Protein A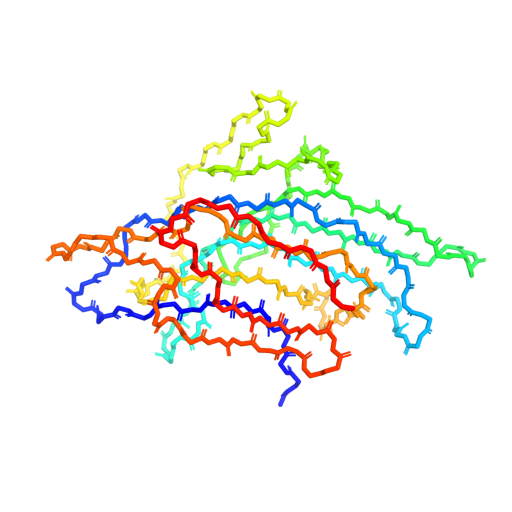F-A0AA40EP93-F1 (afdb_monomer)

Structure (mmCIF, N/CA/C/O backbone):
data_AF-A0AA40EP93-F1
#
_entry.id   AF-A0AA40EP93-F1
#
loop_
_atom_site.group_PDB
_atom_site.id
_atom_site.type_symbol
_atom_site.label_atom_id
_atom_site.label_alt_id
_atom_site.label_comp_id
_atom_site.label_asym_id
_atom_site.label_entity_id
_atom_site.label_seq_id
_atom_site.pdbx_PDB_ins_code
_atom_site.Cartn_x
_atom_site.Cartn_y
_atom_site.Cartn_z
_atom_site.occupancy
_atom_site.B_iso_or_equiv
_atom_site.auth_seq_id
_atom_site.auth_comp_id
_atom_site.auth_asym_id
_atom_site.auth_atom_id
_atom_site.pdbx_PDB_model_num
ATOM 1 N N . ALA A 1 1 ? -9.146 13.638 -11.384 1.00 45.22 1 ALA A N 1
ATOM 2 C CA . ALA A 1 1 ? -7.817 13.067 -11.102 1.00 45.22 1 ALA A CA 1
ATOM 3 C C . ALA A 1 1 ? -7.837 11.615 -11.554 1.00 45.22 1 ALA A C 1
ATOM 5 O O . ALA A 1 1 ? -8.899 11.008 -11.493 1.00 45.22 1 ALA A O 1
ATOM 6 N N . GLN A 1 2 ? -6.737 11.094 -12.093 1.00 56.00 2 GLN A N 1
ATOM 7 C CA . GLN A 1 2 ? -6.641 9.669 -12.410 1.00 56.00 2 GLN A CA 1
ATOM 8 C C . GLN A 1 2 ? -6.526 8.902 -11.088 1.00 56.00 2 GLN A C 1
ATOM 10 O O . GLN A 1 2 ? -5.766 9.337 -10.227 1.00 56.00 2 GLN A O 1
ATOM 15 N N . ALA A 1 3 ? -7.297 7.826 -10.911 1.00 84.44 3 ALA A N 1
ATOM 16 C CA . ALA A 1 3 ? -7.148 6.953 -9.750 1.00 84.44 3 ALA A CA 1
ATOM 17 C C . ALA A 1 3 ? -5.734 6.355 -9.762 1.00 84.44 3 ALA A C 1
ATOM 19 O O . ALA A 1 3 ? -5.320 5.789 -10.775 1.00 84.44 3 ALA A O 1
ATOM 20 N N . ASN A 1 4 ? -4.993 6.534 -8.671 1.00 93.88 4 ASN A N 1
ATOM 21 C CA . ASN A 1 4 ? -3.645 5.998 -8.477 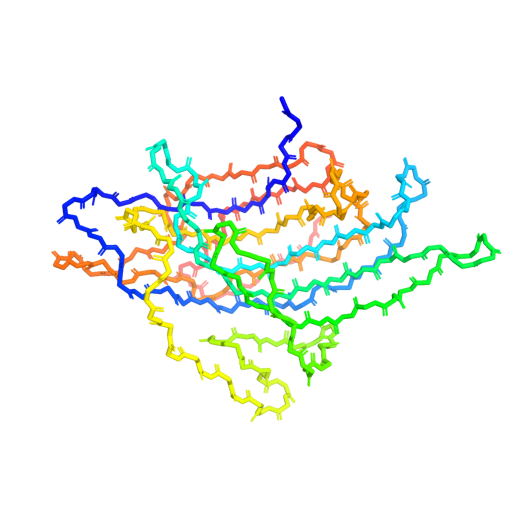1.00 93.88 4 ASN A CA 1
ATOM 22 C C . ASN A 1 4 ? -3.625 4.794 -7.529 1.00 93.88 4 ASN A C 1
ATOM 24 O O . ASN A 1 4 ? -2.563 4.208 -7.350 1.00 93.88 4 ASN A O 1
ATOM 28 N N . TRP A 1 5 ? -4.768 4.439 -6.938 1.00 95.12 5 TRP A N 1
ATOM 29 C CA . TRP A 1 5 ? -4.931 3.297 -6.043 1.00 95.12 5 TRP A CA 1
ATOM 30 C C . TRP A 1 5 ? -5.722 2.178 -6.715 1.00 95.12 5 TRP A C 1
ATOM 32 O O . TRP A 1 5 ? -6.686 2.411 -7.447 1.00 95.12 5 TRP A O 1
ATOM 42 N N . CYS A 1 6 ? -5.307 0.953 -6.428 1.00 95.94 6 CYS A N 1
ATOM 43 C CA . CYS A 1 6 ? -5.983 -0.282 -6.772 1.00 95.94 6 CYS A CA 1
ATOM 44 C C . CYS A 1 6 ? -5.916 -1.210 -5.564 1.00 95.94 6 CYS A C 1
ATOM 46 O O . CYS A 1 6 ? -4.824 -1.515 -5.095 1.00 95.94 6 CYS A O 1
ATOM 48 N N . GLY A 1 7 ? -7.044 -1.654 -5.030 1.00 95.50 7 GLY A N 1
ATOM 49 C CA . GLY A 1 7 ? -7.034 -2.425 -3.790 1.00 95.50 7 GLY A CA 1
ATOM 50 C C . GLY A 1 7 ? -8.374 -2.430 -3.087 1.00 95.50 7 GLY A C 1
ATOM 51 O O . GLY A 1 7 ? -9.407 -2.239 -3.728 1.00 95.50 7 GLY A O 1
ATOM 52 N N . ALA A 1 8 ? -8.340 -2.642 -1.779 1.00 95.25 8 ALA A N 1
ATOM 53 C CA . ALA A 1 8 ? -9.521 -2.707 -0.935 1.00 95.25 8 ALA A CA 1
ATOM 54 C C . ALA A 1 8 ? -9.395 -1.741 0.246 1.00 95.25 8 ALA A C 1
ATOM 56 O O . ALA A 1 8 ? -8.344 -1.687 0.884 1.00 95.25 8 ALA A O 1
ATOM 57 N N . VAL A 1 9 ? -10.480 -1.029 0.551 1.00 96.00 9 VAL A N 1
ATOM 58 C CA . VAL A 1 9 ? -10.587 -0.157 1.726 1.00 96.00 9 VAL A CA 1
ATOM 59 C C . VAL A 1 9 ? -11.818 -0.540 2.534 1.00 96.00 9 VAL A C 1
ATOM 61 O O . VAL A 1 9 ? -12.942 -0.522 2.025 1.00 96.00 9 VAL A O 1
ATOM 64 N N . ASN A 1 10 ? -11.624 -0.898 3.802 1.00 94.62 10 ASN A N 1
ATOM 65 C CA . ASN A 1 10 ? -12.728 -1.145 4.724 1.00 94.62 10 ASN A CA 1
ATOM 66 C C . ASN A 1 10 ? -12.919 0.048 5.660 1.00 94.62 10 ASN A C 1
ATOM 68 O O . ASN A 1 10 ? -11.975 0.498 6.309 1.00 94.62 10 ASN A O 1
ATOM 72 N N . HIS A 1 11 ? -14.158 0.524 5.766 1.00 95.06 11 HIS A N 1
ATOM 73 C CA . HIS A 1 11 ? -14.488 1.686 6.577 1.00 95.06 11 HIS A CA 1
ATOM 74 C C . HIS A 1 11 ? -15.073 1.304 7.933 1.00 95.06 11 HIS A C 1
ATOM 76 O O . HIS A 1 11 ? -15.955 0.451 8.085 1.00 95.06 11 HIS A O 1
ATOM 82 N N . THR A 1 12 ? -14.648 2.045 8.945 1.00 91.81 12 THR A N 1
ATOM 83 C CA . THR A 1 12 ? -15.162 1.964 10.303 1.00 91.81 12 THR A CA 1
ATOM 84 C C . THR A 1 12 ? -15.755 3.309 10.725 1.00 91.81 12 THR A C 1
ATOM 86 O O . THR A 1 12 ? -15.309 4.367 10.285 1.00 91.81 12 THR A O 1
ATOM 89 N N . PRO A 1 13 ? -16.791 3.320 11.581 1.00 91.12 13 PRO A N 1
ATOM 90 C CA . PRO A 1 13 ? -17.281 4.572 12.143 1.00 91.12 13 PRO A CA 1
ATOM 91 C C . PRO A 1 13 ? -16.214 5.260 13.007 1.00 91.12 13 PRO A C 1
ATOM 93 O O . PRO A 1 13 ? -15.539 4.598 13.790 1.00 91.12 13 PRO A O 1
ATOM 96 N N . SER A 1 14 ? -16.149 6.593 12.983 1.00 89.38 14 SER A N 1
ATOM 97 C CA . SER A 1 14 ? -15.149 7.387 13.727 1.00 89.38 14 SER A CA 1
ATOM 98 C C . SER A 1 14 ? -15.156 7.204 15.251 1.00 89.38 14 SER A C 1
ATOM 100 O O . SER A 1 14 ? -14.142 7.418 15.911 1.00 89.38 14 SER A O 1
ATOM 102 N N . TYR A 1 15 ? -16.276 6.769 15.835 1.00 90.38 15 TYR A N 1
ATOM 103 C CA . TYR A 1 15 ? -16.371 6.437 17.263 1.00 90.38 15 TYR A CA 1
ATOM 104 C C . TYR A 1 15 ? -15.873 5.017 17.597 1.00 90.38 15 TYR A C 1
ATOM 106 O O . TYR A 1 15 ? -15.876 4.620 18.761 1.00 90.38 15 TYR A O 1
ATOM 114 N N . LYS A 1 16 ? -15.454 4.247 16.587 1.00 90.19 16 LYS A N 1
ATOM 115 C CA . LYS A 1 16 ? -14.873 2.904 16.683 1.00 90.19 16 LYS A CA 1
ATOM 116 C C . LYS A 1 16 ? -13.563 2.864 15.887 1.00 90.19 16 LYS A C 1
ATOM 118 O O . LYS A 1 16 ? -13.516 2.217 14.847 1.00 90.19 16 LYS A O 1
ATOM 123 N N . PRO A 1 17 ? -12.515 3.567 16.347 1.00 88.75 17 PRO A N 1
ATOM 124 C CA . PRO A 1 17 ? -11.277 3.697 15.595 1.00 88.75 17 PRO A CA 1
ATOM 125 C C . PRO A 1 17 ? -10.536 2.365 15.459 1.00 88.75 17 PRO A C 1
ATOM 127 O O . PRO A 1 17 ? -10.535 1.527 16.371 1.00 88.75 17 PRO A O 1
ATOM 130 N N . ILE A 1 18 ? -9.830 2.219 14.346 1.00 88.38 18 ILE A N 1
ATOM 131 C CA . ILE A 1 18 ? -8.860 1.156 14.107 1.00 88.38 18 ILE A CA 1
ATOM 132 C C . ILE A 1 18 ? -7.657 1.345 15.043 1.00 88.38 18 ILE A C 1
ATOM 134 O O . ILE A 1 18 ? -7.181 2.455 15.288 1.00 88.38 18 ILE A O 1
ATOM 138 N N . GLN A 1 19 ? -7.174 0.245 15.613 1.00 84.62 19 GLN A N 1
ATOM 139 C CA . GLN A 1 19 ? -6.029 0.225 16.527 1.00 84.62 19 GLN A CA 1
ATOM 140 C C . GLN A 1 19 ? -4.809 -0.465 15.926 1.00 84.62 19 GLN A C 1
ATOM 142 O O . GLN A 1 19 ? -3.681 -0.118 16.261 1.00 84.62 19 GLN A O 1
ATOM 147 N N . VAL A 1 20 ? -5.048 -1.480 15.100 1.00 85.88 20 VAL A N 1
ATOM 148 C CA . VAL A 1 20 ? -4.025 -2.333 14.495 1.00 85.88 20 VAL A CA 1
ATOM 149 C C . VAL A 1 20 ? -4.510 -2.693 13.104 1.00 85.88 20 VAL A C 1
ATOM 151 O O . VAL A 1 20 ? -5.690 -3.004 12.951 1.00 85.88 20 VAL A O 1
ATOM 154 N N . LEU A 1 21 ? -3.604 -2.700 12.137 1.00 90.31 21 LEU A N 1
ATOM 155 C CA . LEU A 1 21 ? -3.812 -3.299 10.829 1.00 90.31 21 LEU A CA 1
ATOM 156 C C . LEU A 1 21 ? -2.737 -4.355 10.598 1.00 90.31 21 LEU A C 1
ATOM 158 O O . LEU A 1 21 ? -1.593 -4.197 11.023 1.00 90.31 21 LEU A O 1
ATOM 162 N N . HIS A 1 22 ? -3.132 -5.441 9.954 1.00 86.88 22 HIS A N 1
ATOM 163 C CA . HIS A 1 22 ? -2.293 -6.584 9.669 1.00 86.88 22 HIS A CA 1
ATOM 164 C C . HIS A 1 22 ? -2.599 -7.110 8.275 1.00 86.88 22 HIS A C 1
ATOM 166 O O . HIS A 1 22 ? -3.761 -7.185 7.884 1.00 86.88 22 HIS A O 1
ATOM 172 N N . THR A 1 23 ? -1.562 -7.489 7.536 1.00 88.38 23 THR A N 1
ATOM 173 C CA . THR A 1 23 ? -1.696 -8.153 6.239 1.00 88.38 23 THR A CA 1
ATOM 174 C C . THR A 1 23 ? -0.365 -8.767 5.822 1.00 88.38 23 THR A C 1
ATOM 176 O O . THR A 1 23 ? 0.686 -8.232 6.174 1.00 88.38 23 THR A O 1
ATOM 179 N N . PHE A 1 24 ? -0.425 -9.837 5.027 1.00 85.44 24 PHE A N 1
ATOM 180 C CA . PHE A 1 24 ? 0.651 -10.293 4.140 1.00 85.44 24 PHE A CA 1
ATOM 181 C C . PHE A 1 24 ? 0.462 -9.768 2.754 1.00 85.44 24 PHE A C 1
ATOM 183 O O . PHE A 1 24 ? -0.669 -9.561 2.338 1.00 85.44 24 PHE A O 1
ATOM 190 N N . TRP A 1 25 ? 1.560 -9.649 2.023 1.00 88.38 25 TRP A N 1
ATOM 191 C CA . TRP A 1 25 ? 1.521 -9.614 0.575 1.00 88.38 25 TRP A CA 1
ATOM 192 C C . TRP A 1 25 ? 2.791 -10.202 -0.014 1.00 88.38 25 TRP A C 1
ATOM 194 O O . TRP A 1 25 ? 3.840 -10.192 0.632 1.00 88.38 25 TRP A O 1
ATOM 204 N N . ASN A 1 26 ? 2.698 -10.709 -1.240 1.00 87.06 26 ASN A N 1
ATOM 205 C CA . ASN A 1 26 ? 3.869 -11.006 -2.055 1.00 87.06 26 ASN A CA 1
ATOM 206 C C . ASN A 1 26 ? 4.384 -9.718 -2.705 1.00 87.06 26 ASN A C 1
ATOM 208 O O . ASN A 1 26 ? 3.613 -8.942 -3.270 1.00 87.06 26 ASN A O 1
ATOM 212 N N . HIS A 1 27 ? 5.697 -9.502 -2.664 1.00 89.00 27 HIS A N 1
ATOM 213 C CA . HIS A 1 27 ? 6.306 -8.422 -3.435 1.00 89.00 27 HIS A CA 1
ATOM 214 C C . HIS A 1 27 ? 6.201 -8.729 -4.943 1.00 89.00 27 HIS A C 1
ATOM 216 O O . HIS A 1 27 ? 6.613 -9.816 -5.363 1.00 89.00 27 HIS A O 1
ATOM 222 N N . PRO A 1 28 ? 5.654 -7.826 -5.775 1.00 90.19 28 PRO A N 1
ATOM 223 C CA . PRO A 1 28 ? 5.466 -8.112 -7.190 1.00 90.19 28 PRO A CA 1
ATOM 224 C C . PRO A 1 28 ? 6.791 -8.118 -7.961 1.00 90.19 28 PRO A C 1
ATOM 226 O O . PRO A 1 28 ? 7.716 -7.362 -7.672 1.00 90.19 28 PRO A O 1
ATOM 229 N N . ASN A 1 29 ? 6.852 -8.926 -9.020 1.00 90.06 29 ASN A N 1
ATOM 230 C CA . ASN A 1 29 ? 7.804 -8.706 -10.103 1.00 90.06 29 ASN A CA 1
ATOM 231 C C . ASN A 1 29 ? 7.322 -7.541 -10.952 1.00 90.06 29 ASN A C 1
ATOM 233 O O . ASN A 1 29 ? 6.168 -7.556 -11.374 1.00 90.06 29 ASN A O 1
ATOM 237 N N . CYS A 1 30 ? 8.209 -6.601 -11.269 1.00 92.19 30 CYS A N 1
ATOM 238 C CA . CYS A 1 30 ? 7.882 -5.460 -12.113 1.00 92.19 30 CYS A CA 1
ATOM 239 C C . CYS A 1 30 ? 8.746 -5.429 -13.365 1.00 92.19 30 CYS A C 1
ATOM 241 O O . CYS A 1 30 ? 9.959 -5.643 -13.309 1.00 92.19 30 CYS A O 1
ATOM 243 N N . SER A 1 31 ? 8.112 -5.144 -14.498 1.00 92.56 31 SER A N 1
ATOM 244 C CA . SER A 1 31 ? 8.786 -4.973 -15.777 1.00 92.56 31 SER A CA 1
ATOM 245 C C . SER A 1 31 ? 8.321 -3.692 -16.467 1.00 92.56 31 SER A C 1
ATOM 247 O O . SER A 1 31 ? 7.233 -3.184 -16.182 1.00 92.56 31 SER A O 1
ATOM 249 N N . PRO A 1 32 ? 9.142 -3.143 -17.371 1.00 92.88 32 PRO A N 1
ATOM 250 C CA . PRO A 1 32 ? 8.832 -1.888 -18.029 1.00 92.88 32 PRO A CA 1
ATOM 251 C C . PRO A 1 32 ? 7.591 -2.037 -18.900 1.00 92.88 32 PRO A C 1
ATOM 253 O O . PRO A 1 32 ? 7.458 -3.016 -19.630 1.00 92.88 32 PRO A O 1
ATOM 256 N N . ARG A 1 33 ? 6.716 -1.042 -18.838 1.00 92.44 33 ARG A N 1
ATOM 257 C CA . ARG A 1 33 ? 5.567 -0.873 -19.718 1.00 92.44 33 ARG A CA 1
ATOM 258 C C . ARG A 1 33 ? 5.900 0.180 -20.771 1.00 92.44 33 ARG A C 1
ATOM 260 O O . ARG A 1 33 ? 6.047 1.349 -20.426 1.00 92.44 33 ARG A O 1
ATOM 267 N N . GLU A 1 34 ? 6.091 -0.222 -22.023 1.00 88.69 34 GLU A N 1
ATOM 268 C CA . GLU A 1 34 ? 6.668 0.646 -23.066 1.00 88.69 34 GLU A CA 1
ATOM 269 C C . GLU A 1 34 ? 5.836 1.903 -23.348 1.00 88.69 34 GLU A C 1
ATOM 271 O O . GLU A 1 34 ? 6.391 2.954 -23.665 1.00 88.69 34 GLU A O 1
ATOM 276 N N . GLU A 1 35 ? 4.513 1.822 -23.198 1.00 89.00 35 GLU A N 1
ATOM 277 C CA . GLU A 1 35 ? 3.603 2.942 -23.424 1.00 89.00 35 GLU A CA 1
ATOM 278 C C . GLU A 1 35 ? 3.541 3.959 -22.269 1.00 89.00 35 GLU A C 1
ATOM 280 O O . GLU A 1 35 ? 2.781 4.926 -22.354 1.00 89.00 35 GLU A O 1
ATOM 285 N N . ASP A 1 36 ? 4.290 3.753 -21.179 1.00 89.44 36 ASP A N 1
ATOM 286 C CA . ASP A 1 36 ? 4.275 4.624 -19.999 1.00 89.44 36 ASP A CA 1
ATOM 287 C C . ASP A 1 36 ? 5.619 5.331 -19.745 1.00 89.44 36 ASP A C 1
ATOM 289 O O . ASP A 1 36 ? 6.686 4.912 -20.196 1.00 89.44 36 ASP A O 1
ATOM 293 N N . ARG A 1 37 ? 5.579 6.436 -18.996 1.00 90.62 37 ARG A N 1
ATOM 294 C CA . ARG A 1 37 ? 6.753 7.267 -18.700 1.00 90.62 37 ARG A CA 1
ATOM 295 C C . ARG A 1 37 ? 7.641 6.653 -17.620 1.00 90.62 37 ARG A C 1
ATOM 297 O O . ARG A 1 37 ? 7.152 6.060 -16.666 1.00 90.62 37 ARG A O 1
ATOM 304 N N . PHE A 1 38 ? 8.947 6.892 -17.717 1.00 91.25 38 PHE A N 1
ATOM 305 C CA . PHE A 1 38 ? 9.886 6.630 -16.623 1.00 91.25 38 PHE A CA 1
ATOM 306 C C . PHE A 1 38 ? 10.011 7.844 -15.677 1.00 91.25 38 PHE A C 1
ATOM 308 O O . PHE A 1 38 ? 9.893 8.982 -16.143 1.00 91.25 38 PHE A O 1
ATOM 315 N N . PRO A 1 39 ? 10.297 7.634 -14.376 1.00 92.75 39 PRO A N 1
ATOM 316 C CA . PRO A 1 39 ? 10.345 6.335 -13.700 1.00 92.75 39 PRO A CA 1
ATOM 317 C C . PRO A 1 39 ? 8.953 5.699 -13.603 1.00 92.75 39 PRO A C 1
ATOM 319 O O . PRO A 1 39 ? 7.947 6.398 -13.469 1.00 92.75 39 PRO A O 1
ATOM 322 N N . GLN A 1 40 ? 8.917 4.371 -13.670 1.00 94.56 40 GLN A N 1
ATOM 323 C CA . GLN A 1 40 ? 7.721 3.586 -13.398 1.00 94.56 40 GLN A CA 1
ATOM 324 C C . GLN A 1 40 ? 7.821 3.025 -11.985 1.00 94.56 40 GLN A C 1
ATOM 326 O O . GLN A 1 40 ? 8.883 2.549 -11.584 1.00 94.56 40 GLN A O 1
ATOM 331 N N . GLY A 1 41 ? 6.735 3.102 -11.227 1.00 94.56 41 GLY A N 1
ATOM 332 C CA . GLY A 1 41 ? 6.707 2.684 -9.833 1.00 94.56 41 GLY A CA 1
ATOM 333 C C . GLY A 1 41 ? 5.416 1.963 -9.505 1.00 94.56 41 GLY A C 1
ATOM 334 O O . GLY A 1 41 ? 4.351 2.331 -10.002 1.00 94.56 41 GLY A O 1
ATOM 335 N N . LEU A 1 42 ? 5.524 0.950 -8.656 1.00 96.06 42 LEU A N 1
ATOM 336 C CA . LEU A 1 42 ? 4.376 0.309 -8.039 1.00 96.06 42 LEU A CA 1
ATOM 337 C C . LEU A 1 42 ? 4.686 0.071 -6.567 1.00 96.06 42 LEU A C 1
ATOM 339 O O . LEU A 1 42 ? 5.639 -0.638 -6.236 1.00 96.06 42 LEU A O 1
ATOM 343 N N . ALA A 1 43 ? 3.893 0.677 -5.698 1.00 96.00 43 ALA A N 1
ATOM 344 C CA . ALA A 1 43 ? 3.925 0.415 -4.274 1.00 96.00 43 ALA A CA 1
ATOM 345 C C . ALA A 1 43 ? 2.848 -0.616 -3.918 1.00 96.00 43 ALA A C 1
ATOM 347 O O . ALA A 1 43 ? 1.779 -0.635 -4.517 1.00 96.00 43 ALA A O 1
ATOM 348 N N . SER A 1 44 ? 3.130 -1.483 -2.953 1.00 95.75 44 SER A N 1
ATOM 349 C CA . SER A 1 44 ? 2.157 -2.396 -2.346 1.00 95.75 44 SER A CA 1
ATOM 350 C C . SER A 1 44 ? 2.247 -2.229 -0.842 1.00 95.75 44 SER A C 1
ATOM 352 O O . SER A 1 44 ? 3.340 -2.387 -0.289 1.00 95.75 44 SER A O 1
ATOM 354 N N . TRP A 1 45 ? 1.144 -1.863 -0.200 1.00 95.75 45 TRP A N 1
ATOM 355 C CA . TRP A 1 45 ? 1.149 -1.429 1.189 1.00 95.75 45 TRP A CA 1
ATOM 356 C C . TRP A 1 45 ? -0.164 -1.738 1.911 1.00 95.75 45 TRP A C 1
ATOM 358 O O . TRP A 1 45 ? -1.214 -1.925 1.297 1.00 95.75 45 TRP A O 1
ATOM 368 N N . GLY A 1 46 ? -0.066 -1.815 3.237 1.00 95.50 46 GLY A N 1
ATOM 369 C CA . GLY A 1 46 ? -1.207 -1.779 4.145 1.00 95.50 46 GLY A CA 1
ATOM 370 C C . GLY A 1 46 ? -1.150 -0.507 4.986 1.00 95.50 46 GLY A C 1
ATOM 371 O O . GLY A 1 46 ? -0.058 -0.105 5.409 1.00 95.50 46 GLY A O 1
ATOM 372 N N . GLY A 1 47 ? -2.292 0.138 5.2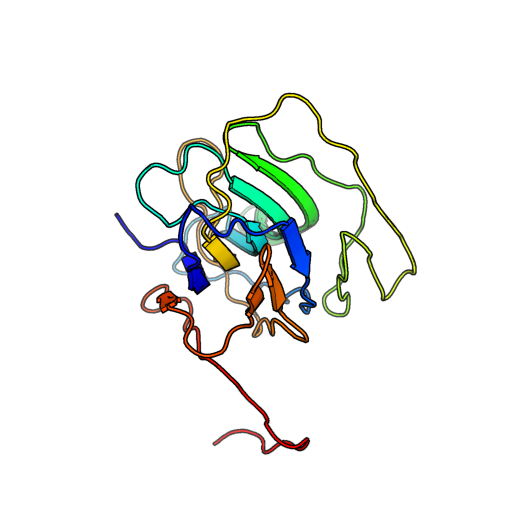14 1.00 94.81 47 GLY A N 1
ATOM 373 C CA . GLY A 1 47 ? -2.327 1.441 5.875 1.00 94.81 47 GLY A CA 1
ATOM 374 C C . GLY A 1 47 ? -3.653 1.779 6.544 1.00 94.81 47 GLY A C 1
ATOM 375 O O . GLY A 1 47 ? -4.659 1.108 6.341 1.00 94.81 47 GLY A O 1
ATOM 376 N N . ILE A 1 48 ? -3.608 2.771 7.428 1.00 94.94 48 ILE A N 1
ATOM 377 C CA . ILE A 1 48 ? -4.772 3.284 8.148 1.00 94.94 48 ILE A CA 1
ATOM 378 C C . ILE A 1 48 ? -4.995 4.739 7.731 1.00 94.94 48 ILE A C 1
ATOM 380 O O . ILE A 1 48 ? -4.051 5.528 7.842 1.00 94.94 48 ILE A O 1
ATOM 384 N N . ASP A 1 49 ? -6.248 5.082 7.413 1.00 94.56 49 ASP A N 1
ATOM 385 C CA . ASP A 1 49 ? -6.726 6.379 6.888 1.00 94.56 49 ASP A CA 1
ATOM 386 C C . ASP A 1 49 ? -6.255 6.734 5.473 1.00 94.56 49 ASP A C 1
ATOM 388 O O . ASP A 1 49 ? -5.351 6.133 4.935 1.00 94.56 49 ASP A O 1
ATOM 392 N N . GLY A 1 50 ? -6.810 7.795 4.888 1.00 91.56 50 GLY A N 1
ATOM 393 C CA . GLY A 1 50 ? -6.329 8.380 3.631 1.00 91.56 50 GLY A CA 1
ATOM 394 C C . GLY A 1 50 ? -7.384 8.392 2.533 1.00 91.56 50 GLY A C 1
ATOM 395 O O . GLY A 1 50 ? -7.249 9.162 1.584 1.00 91.56 50 GLY A O 1
ATOM 396 N N . ASP A 1 51 ? -8.453 7.611 2.701 1.00 95.00 51 ASP A N 1
ATOM 397 C CA . ASP A 1 51 ? -9.580 7.562 1.771 1.00 95.00 51 ASP A CA 1
ATOM 398 C C . ASP A 1 51 ? -10.755 8.437 2.236 1.00 95.00 51 ASP A C 1
ATOM 400 O O . ASP A 1 51 ? -11.324 9.224 1.472 1.00 95.00 51 ASP A O 1
ATOM 404 N N . SER A 1 52 ? -11.115 8.346 3.520 1.00 93.75 52 SER A N 1
ATOM 405 C CA . SER A 1 52 ? -12.283 9.034 4.061 1.00 93.75 52 SER A CA 1
ATOM 406 C C . SER A 1 52 ? -12.110 10.561 4.099 1.00 93.75 52 SER A C 1
ATOM 408 O O . SER A 1 52 ? -11.082 11.083 4.536 1.00 93.75 52 SER A O 1
ATOM 410 N N . PRO A 1 53 ? -13.156 11.344 3.768 1.00 90.25 53 PRO A N 1
ATOM 411 C CA . PRO A 1 53 ? -13.106 12.795 3.901 1.00 90.25 53 PRO A CA 1
ATOM 412 C C . PRO A 1 53 ? -12.741 13.251 5.321 1.00 90.25 53 PRO A C 1
ATOM 414 O O . PRO A 1 53 ? -13.361 12.846 6.305 1.00 90.25 53 PRO A O 1
ATOM 417 N N . GLY A 1 54 ? -11.775 14.167 5.417 1.00 85.50 54 GLY A N 1
ATOM 418 C CA . GLY A 1 54 ? -11.313 14.731 6.688 1.00 85.50 54 GLY A CA 1
ATOM 419 C C . GLY A 1 54 ? -10.119 14.007 7.312 1.00 85.50 54 GLY A C 1
ATOM 420 O O . GLY A 1 54 ? -9.606 14.489 8.323 1.00 85.50 54 GLY A O 1
ATOM 421 N N . THR A 1 55 ? -9.635 12.909 6.722 1.00 83.94 55 THR A N 1
ATOM 422 C CA . THR A 1 55 ? -8.333 12.342 7.087 1.00 83.94 55 THR A CA 1
ATOM 423 C C . THR A 1 55 ? -7.223 13.305 6.673 1.00 83.94 55 THR A C 1
ATOM 425 O O . THR A 1 55 ? -7.119 13.699 5.513 1.00 83.94 55 THR A O 1
ATOM 428 N N . THR A 1 56 ? -6.392 13.711 7.632 1.00 85.38 56 THR A N 1
ATOM 429 C CA . THR A 1 56 ? -5.223 14.579 7.391 1.00 85.38 56 THR A CA 1
ATOM 430 C C . THR A 1 56 ? -3.897 13.837 7.468 1.00 85.38 56 THR A C 1
ATOM 432 O O . THR A 1 56 ? -2.862 14.411 7.143 1.00 85.38 56 THR A O 1
ATOM 435 N N . GLY A 1 57 ? -3.927 12.588 7.925 1.00 87.81 57 GLY A N 1
ATOM 436 C CA . GLY A 1 57 ? -2.778 11.706 7.959 1.00 87.81 57 GLY A CA 1
ATOM 437 C C . GLY A 1 57 ? -3.156 10.318 7.475 1.00 87.81 57 GLY A C 1
ATOM 438 O O . GLY A 1 57 ? -4.316 9.929 7.577 1.00 87.81 57 GLY A O 1
ATOM 439 N N . LEU A 1 58 ? -2.155 9.612 6.965 1.00 92.56 58 LEU A N 1
ATOM 440 C CA . LEU A 1 58 ? -2.213 8.221 6.529 1.00 92.56 58 LEU A CA 1
ATOM 441 C C . LEU A 1 58 ? -0.954 7.549 7.078 1.00 92.56 58 LEU A C 1
ATOM 443 O O . LEU A 1 58 ? 0.156 8.035 6.855 1.00 92.56 58 LEU A O 1
ATOM 447 N N . LEU A 1 59 ? -1.127 6.478 7.850 1.00 91.25 59 LEU A N 1
ATOM 448 C CA . LEU A 1 59 ? -0.012 5.677 8.351 1.00 91.25 59 LEU A CA 1
ATOM 449 C C . LEU A 1 59 ? 0.052 4.393 7.541 1.00 91.25 59 LEU A C 1
ATOM 451 O O . LEU A 1 59 ? -0.861 3.577 7.625 1.00 91.25 59 LEU A O 1
ATOM 455 N N . GLN A 1 60 ? 1.143 4.199 6.811 1.00 94.06 60 GLN A N 1
ATOM 456 C CA . GLN A 1 60 ? 1.298 3.083 5.886 1.00 94.06 60 GLN A CA 1
ATOM 457 C C . GLN A 1 60 ? 2.689 2.475 5.927 1.00 94.06 60 GLN A C 1
ATOM 459 O O . GLN A 1 60 ? 3.683 3.112 6.282 1.00 94.06 60 GLN A O 1
ATOM 464 N N . ALA A 1 61 ? 2.739 1.204 5.557 1.00 91.94 61 ALA A N 1
ATOM 465 C CA . ALA A 1 61 ? 3.957 0.432 5.434 1.00 91.94 61 ALA A CA 1
ATOM 466 C C . ALA A 1 61 ? 3.849 -0.485 4.223 1.00 91.94 61 ALA A C 1
ATOM 468 O O . ALA A 1 61 ? 2.824 -1.136 4.007 1.00 91.94 61 ALA A O 1
ATOM 469 N N . GLY A 1 62 ? 4.920 -0.553 3.442 1.00 93.00 62 GLY A N 1
ATOM 470 C CA . GLY A 1 62 ? 4.857 -1.180 2.141 1.00 93.00 62 GLY A CA 1
ATOM 471 C C . GLY A 1 62 ? 6.192 -1.593 1.565 1.00 93.00 62 GLY A C 1
ATOM 472 O O . GLY A 1 62 ? 7.258 -1.485 2.171 1.00 93.00 62 GLY A O 1
ATOM 473 N N . THR A 1 63 ? 6.097 -2.070 0.335 1.00 92.62 63 THR A N 1
ATOM 474 C CA . THR A 1 63 ? 7.230 -2.263 -0.562 1.00 92.62 63 THR A CA 1
ATOM 475 C C . THR A 1 63 ? 7.007 -1.478 -1.831 1.00 92.62 63 THR A C 1
ATOM 477 O O . THR A 1 63 ? 5.861 -1.247 -2.206 1.00 92.62 63 THR A O 1
ATOM 480 N N . VAL A 1 64 ? 8.076 -1.107 -2.520 1.00 93.00 64 VAL A N 1
ATOM 481 C CA . VAL A 1 64 ? 7.990 -0.504 -3.850 1.00 93.00 64 VAL A CA 1
ATOM 482 C C . VAL A 1 64 ? 8.921 -1.233 -4.802 1.00 93.00 64 VAL A C 1
ATOM 484 O O . VAL A 1 64 ? 10.039 -1.590 -4.431 1.00 93.00 64 VAL A O 1
ATOM 487 N N . CYS A 1 65 ? 8.438 -1.469 -6.018 1.00 91.44 65 CYS A N 1
ATOM 488 C CA . CYS A 1 65 ? 9.280 -1.798 -7.156 1.00 91.44 65 CYS A CA 1
ATOM 489 C C . CYS A 1 65 ? 9.404 -0.545 -8.040 1.00 91.44 65 CYS A C 1
ATOM 491 O O . CYS A 1 65 ? 8.405 0.108 -8.362 1.00 91.44 65 CYS A O 1
ATOM 493 N N . ARG A 1 66 ? 10.626 -0.188 -8.442 1.00 91.56 66 ARG A N 1
ATOM 494 C CA . ARG A 1 66 ? 10.889 0.928 -9.361 1.00 91.56 66 ARG A CA 1
ATOM 495 C C . ARG A 1 66 ? 11.630 0.443 -10.590 1.00 91.56 66 ARG A C 1
ATOM 497 O O . ARG A 1 66 ? 12.694 -0.165 -10.482 1.00 91.56 66 ARG A O 1
ATOM 504 N N . VAL A 1 67 ? 11.105 0.790 -11.758 1.00 91.88 67 VAL A N 1
ATOM 505 C CA . VAL A 1 67 ? 11.784 0.629 -13.042 1.00 91.88 67 VAL A CA 1
ATOM 506 C C . VAL A 1 67 ? 12.208 2.012 -13.529 1.00 91.88 67 VAL A C 1
ATOM 508 O O . VAL A 1 67 ? 11.379 2.905 -13.711 1.00 91.88 67 VAL A O 1
ATOM 511 N N . SER A 1 68 ? 13.505 2.190 -13.743 1.00 88.94 68 SER A N 1
ATOM 512 C CA . SER A 1 68 ? 14.112 3.425 -14.242 1.00 88.94 68 SER A CA 1
ATOM 513 C C . SER A 1 68 ? 14.637 3.216 -15.662 1.00 88.94 68 SER A C 1
ATOM 515 O O . SER A 1 68 ? 14.864 2.089 -16.093 1.00 88.94 68 SER A O 1
ATOM 517 N N . SER A 1 69 ? 14.863 4.297 -16.407 1.00 84.56 69 SER A N 1
ATOM 518 C CA . SER A 1 69 ? 15.562 4.231 -17.695 1.00 84.56 69 SER A CA 1
ATOM 519 C C . SER A 1 69 ? 17.005 4.706 -17.544 1.00 84.56 69 SER A C 1
ATOM 521 O O . SER A 1 69 ? 17.230 5.838 -17.113 1.00 84.56 69 SER A O 1
ATOM 523 N N . PHE A 1 70 ? 17.974 3.894 -17.960 1.00 77.00 70 PHE A N 1
ATOM 524 C CA . PHE A 1 70 ? 19.385 4.266 -18.039 1.00 77.00 70 PHE A CA 1
ATOM 525 C C . PHE A 1 70 ? 19.902 4.064 -19.466 1.00 77.00 70 PHE A C 1
ATOM 527 O O . PHE A 1 70 ? 19.770 2.980 -20.025 1.00 77.00 70 PHE A O 1
ATOM 534 N N . LEU A 1 71 ? 20.477 5.110 -20.076 1.00 74.31 71 LEU A N 1
ATOM 535 C CA . LEU A 1 71 ? 20.967 5.089 -21.469 1.00 74.31 71 LEU A CA 1
ATOM 536 C C . LEU A 1 71 ? 19.952 4.511 -22.481 1.00 74.31 71 LEU A C 1
ATOM 538 O O . LEU A 1 71 ? 20.329 3.776 -23.387 1.00 74.31 71 LEU A O 1
ATOM 542 N N . HIS A 1 72 ? 18.666 4.844 -22.323 1.00 72.25 72 HIS A N 1
ATOM 543 C CA . HIS A 1 72 ? 17.538 4.327 -23.120 1.00 72.25 72 HIS A CA 1
ATOM 544 C C . HIS A 1 72 ? 17.177 2.846 -22.915 1.00 72.25 72 HIS A C 1
ATOM 546 O O . HIS A 1 72 ? 16.259 2.361 -23.571 1.00 72.25 72 HIS A O 1
ATOM 552 N N . TYR A 1 73 ? 17.815 2.146 -21.977 1.00 73.88 73 TYR A N 1
ATOM 553 C CA . TYR A 1 73 ? 17.412 0.807 -21.553 1.00 73.88 73 TYR A CA 1
ATOM 554 C C . TYR A 1 73 ? 16.641 0.879 -20.242 1.00 73.88 73 TYR A C 1
ATOM 556 O O . TYR A 1 73 ? 16.991 1.641 -19.340 1.00 73.88 73 TYR A O 1
ATOM 564 N N . ALA A 1 74 ? 15.587 0.080 -20.128 1.00 76.25 74 ALA A N 1
ATOM 565 C CA . ALA A 1 74 ? 14.854 -0.032 -18.883 1.00 76.25 74 ALA A CA 1
ATOM 566 C C . ALA A 1 74 ? 15.608 -0.940 -17.902 1.00 76.25 74 ALA A C 1
ATOM 568 O O . ALA A 1 74 ? 16.087 -2.014 -18.266 1.00 76.25 74 ALA A O 1
ATOM 569 N N . VAL A 1 75 ? 15.719 -0.491 -16.657 1.00 77.88 75 VAL A N 1
ATOM 570 C CA . VAL A 1 75 ? 16.469 -1.140 -15.586 1.00 77.88 75 VAL A CA 1
ATOM 571 C C . VAL A 1 75 ? 15.566 -1.218 -14.362 1.00 77.88 75 VAL A C 1
ATOM 573 O O . VAL A 1 75 ? 15.029 -0.202 -13.918 1.00 77.88 75 VAL A O 1
ATOM 576 N N . LEU A 1 76 ? 15.395 -2.422 -13.813 1.00 76.25 76 LEU A N 1
ATOM 577 C CA . LEU A 1 76 ? 14.816 -2.577 -12.482 1.00 76.25 76 LEU A CA 1
ATOM 578 C C . LEU A 1 76 ? 15.817 -2.006 -11.476 1.00 76.25 76 LEU A C 1
ATOM 580 O O . LEU A 1 76 ? 16.937 -2.499 -11.357 1.00 76.25 76 LEU A O 1
ATOM 584 N N . ASP A 1 77 ? 15.419 -0.930 -10.818 1.00 72.75 77 ASP A N 1
ATOM 585 C CA . ASP A 1 77 ? 16.320 -0.047 -10.085 1.00 72.75 77 ASP A CA 1
ATOM 586 C C . ASP A 1 77 ? 16.221 -0.279 -8.577 1.00 72.75 77 ASP A C 1
ATOM 588 O O . ASP A 1 77 ? 17.226 -0.294 -7.870 1.00 72.75 77 ASP A O 1
ATOM 592 N N . LEU A 1 78 ? 15.004 -0.508 -8.075 1.00 72.19 78 LEU A N 1
ATOM 593 C CA . LEU A 1 78 ? 14.759 -0.528 -6.640 1.00 72.19 78 LEU A CA 1
ATOM 594 C C . LEU A 1 78 ? 13.656 -1.511 -6.269 1.00 72.19 78 LEU A C 1
ATOM 596 O O . LEU A 1 78 ? 12.555 -1.425 -6.802 1.00 72.19 78 LEU A O 1
ATOM 600 N N . ASN A 1 79 ? 13.981 -2.393 -5.329 1.00 81.62 79 ASN A N 1
ATOM 601 C CA . ASN A 1 79 ? 13.048 -3.210 -4.567 1.00 81.62 79 ASN A CA 1
ATOM 602 C C . ASN A 1 79 ? 13.362 -2.948 -3.096 1.00 81.62 79 ASN A C 1
ATOM 604 O O . ASN A 1 79 ? 14.400 -3.387 -2.586 1.00 81.62 79 ASN A O 1
ATOM 608 N N . GLU A 1 80 ? 12.511 -2.170 -2.444 1.00 84.88 80 GLU A N 1
ATOM 609 C CA . GLU A 1 80 ? 12.740 -1.729 -1.073 1.00 84.88 80 GLU A CA 1
ATOM 610 C C . GLU A 1 80 ? 11.457 -1.770 -0.260 1.00 84.88 80 GLU A C 1
ATOM 612 O O . GLU A 1 80 ? 10.343 -1.735 -0.793 1.00 84.88 80 GLU A O 1
ATOM 617 N N . ALA A 1 81 ? 11.645 -1.820 1.050 1.00 88.62 81 ALA A N 1
ATOM 618 C CA . ALA A 1 81 ? 10.582 -1.686 2.020 1.00 88.62 81 ALA A CA 1
ATOM 619 C C . ALA A 1 81 ? 10.605 -0.266 2.605 1.00 88.62 81 ALA A C 1
ATOM 621 O O . ALA A 1 81 ? 11.672 0.325 2.763 1.00 88.62 81 ALA A O 1
ATOM 622 N N . TRP A 1 82 ? 9.445 0.288 2.930 1.00 91.44 82 TRP A N 1
ATOM 623 C CA . TRP A 1 82 ? 9.311 1.657 3.424 1.00 91.44 82 TRP A CA 1
ATOM 624 C C . TRP A 1 82 ? 8.117 1.770 4.368 1.00 91.44 82 TRP A C 1
ATOM 626 O O . TRP A 1 82 ? 7.208 0.941 4.340 1.00 91.44 82 TRP A O 1
ATOM 636 N N . TRP A 1 83 ? 8.115 2.804 5.199 1.00 91.12 83 TRP A N 1
ATOM 637 C CA . TRP A 1 83 ? 6.936 3.224 5.953 1.00 91.12 83 TRP A CA 1
ATOM 638 C C . TRP A 1 83 ? 6.799 4.741 5.891 1.00 91.12 83 TRP A C 1
ATOM 640 O O . TRP A 1 83 ? 7.780 5.451 5.667 1.00 91.12 83 TRP A O 1
ATOM 650 N N . GLU A 1 84 ? 5.589 5.239 6.096 1.00 92.00 84 GLU A N 1
ATOM 651 C CA . GLU A 1 84 ? 5.276 6.661 6.021 1.00 92.00 84 GLU A CA 1
ATOM 652 C C . GLU A 1 84 ? 4.151 7.015 6.991 1.00 92.00 84 GLU A C 1
ATOM 654 O O . GLU A 1 84 ? 3.211 6.241 7.180 1.00 92.00 84 GLU A O 1
ATOM 659 N N . TRP A 1 85 ? 4.242 8.206 7.583 1.00 88.44 85 TRP A N 1
ATOM 660 C CA . TRP A 1 85 ? 3.125 8.862 8.256 1.00 88.44 85 TRP A CA 1
ATOM 661 C C . TRP A 1 85 ? 2.827 10.170 7.516 1.00 88.44 85 TRP A C 1
ATOM 663 O O . TRP A 1 85 ? 3.276 11.245 7.915 1.00 88.44 85 TRP A O 1
ATOM 673 N N . PHE A 1 86 ? 2.094 10.054 6.409 1.00 91.12 86 PHE A N 1
ATOM 674 C CA . PHE A 1 86 ? 1.772 11.157 5.507 1.00 91.12 86 PHE A CA 1
ATOM 675 C C . PHE A 1 86 ? 1.137 12.326 6.288 1.00 91.12 86 PHE A C 1
ATOM 677 O O . PHE A 1 86 ? 0.322 12.069 7.184 1.00 91.12 86 PHE A O 1
ATOM 684 N N . PRO A 1 87 ? 1.463 13.599 5.974 1.00 91.19 87 PRO A N 1
ATOM 685 C CA . PRO A 1 87 ? 2.239 14.073 4.818 1.00 91.19 87 PRO A CA 1
ATOM 686 C C . PRO A 1 87 ? 3.761 14.114 5.002 1.00 91.19 87 PRO A C 1
ATOM 688 O O . PRO A 1 87 ? 4.449 14.722 4.181 1.00 91.19 87 PRO A O 1
ATOM 691 N N . GLU A 1 88 ? 4.303 13.518 6.065 1.00 88.56 88 GLU A N 1
ATOM 692 C CA . GLU A 1 88 ? 5.757 13.414 6.194 1.00 88.56 88 GLU A CA 1
ATOM 693 C C . GLU A 1 88 ? 6.327 12.479 5.114 1.00 88.56 88 GLU A C 1
ATOM 695 O O . GLU A 1 88 ? 5.674 11.490 4.790 1.00 88.56 88 GLU A O 1
ATOM 700 N N . PRO A 1 89 ? 7.535 12.743 4.576 1.00 88.31 89 PRO A N 1
ATOM 701 C CA . PRO A 1 89 ? 8.140 11.891 3.553 1.00 88.31 89 PRO A CA 1
ATOM 702 C C . PRO A 1 89 ? 8.334 10.432 4.007 1.00 88.31 89 PRO A C 1
ATOM 704 O O . PRO A 1 89 ? 8.599 10.191 5.192 1.00 88.31 89 PRO A O 1
ATOM 707 N N . PRO A 1 90 ? 8.312 9.455 3.077 1.00 90.25 90 PRO A N 1
ATOM 708 C CA . PRO A 1 90 ? 8.526 8.054 3.408 1.00 90.25 90 PRO A CA 1
ATOM 709 C C . PRO A 1 90 ? 9.951 7.809 3.910 1.00 90.25 90 PRO A C 1
ATOM 711 O O . PRO A 1 90 ? 10.933 8.377 3.423 1.00 90.25 90 PRO A O 1
ATOM 714 N N . TYR A 1 91 ? 10.071 6.905 4.877 1.00 87.94 91 TYR A N 1
ATOM 715 C CA . TYR A 1 91 ? 11.346 6.417 5.374 1.00 87.94 91 TYR A CA 1
ATOM 716 C C . TYR A 1 91 ? 11.638 5.037 4.786 1.00 87.94 91 TYR A C 1
ATOM 718 O O . TYR A 1 91 ? 10.916 4.063 5.016 1.00 87.94 91 TYR A O 1
ATOM 726 N N . HIS A 1 92 ? 12.737 4.962 4.045 1.00 87.62 92 HIS A N 1
ATOM 727 C CA . HIS A 1 92 ? 13.174 3.768 3.336 1.00 87.62 92 HIS A CA 1
ATOM 728 C C . HIS A 1 92 ? 14.011 2.871 4.249 1.00 87.62 92 HIS A C 1
ATOM 730 O O . HIS A 1 92 ? 14.908 3.336 4.956 1.00 87.62 92 HIS A O 1
ATOM 736 N N . LEU A 1 93 ? 13.721 1.574 4.236 1.00 80.19 93 LEU A N 1
ATOM 737 C CA . LEU A 1 93 ? 14.445 0.570 5.003 1.00 80.19 93 LEU A CA 1
ATOM 738 C C . LEU A 1 93 ? 15.456 -0.136 4.109 1.00 80.19 93 LEU A C 1
ATOM 740 O O . LEU A 1 93 ? 15.128 -0.545 2.997 1.00 80.19 93 LEU A O 1
ATOM 744 N N . ASP A 1 94 ? 16.657 -0.382 4.635 1.00 71.56 94 ASP A N 1
ATOM 745 C CA . ASP A 1 94 ? 17.668 -1.216 3.971 1.00 71.56 94 ASP A CA 1
ATOM 746 C C . ASP A 1 94 ? 17.320 -2.712 4.103 1.00 71.56 94 ASP A C 1
ATOM 748 O O . ASP A 1 94 ? 18.024 -3.527 4.702 1.00 71.56 94 ASP A O 1
ATOM 752 N N . ILE A 1 95 ? 16.145 -3.069 3.590 1.00 65.06 95 ILE A N 1
ATOM 753 C CA . ILE A 1 95 ? 15.651 -4.432 3.476 1.00 65.06 95 ILE A CA 1
ATOM 754 C C . ILE A 1 95 ? 15.481 -4.692 1.986 1.00 65.06 95 ILE A C 1
ATOM 756 O O . ILE A 1 95 ? 14.518 -4.244 1.369 1.00 65.06 95 ILE A O 1
ATOM 760 N N . LYS A 1 96 ? 16.413 -5.453 1.406 1.00 64.69 96 LYS A N 1
ATOM 761 C CA . LYS A 1 96 ? 16.286 -5.909 0.018 1.00 64.69 96 LYS A CA 1
ATOM 762 C C . LYS A 1 96 ? 15.098 -6.860 -0.090 1.00 64.69 96 LYS A C 1
ATOM 764 O O . LYS A 1 96 ? 15.157 -7.974 0.446 1.00 64.69 96 LYS A O 1
ATOM 769 N N . THR A 1 97 ? 14.044 -6.435 -0.773 1.00 57.06 97 THR A N 1
ATOM 770 C CA . THR A 1 97 ? 12.916 -7.300 -1.121 1.00 57.06 97 THR A CA 1
ATOM 771 C C . THR A 1 97 ? 13.239 -8.051 -2.411 1.00 57.06 97 THR A C 1
ATOM 773 O O . THR A 1 97 ? 13.932 -7.553 -3.301 1.00 57.06 97 THR A O 1
ATOM 776 N N . MET A 1 98 ? 12.815 -9.308 -2.480 1.00 57.66 98 MET A N 1
ATOM 777 C CA . MET A 1 98 ? 12.881 -10.121 -3.693 1.00 57.66 98 MET A CA 1
ATOM 778 C C . MET A 1 98 ? 11.453 -10.575 -4.025 1.00 57.66 98 MET A C 1
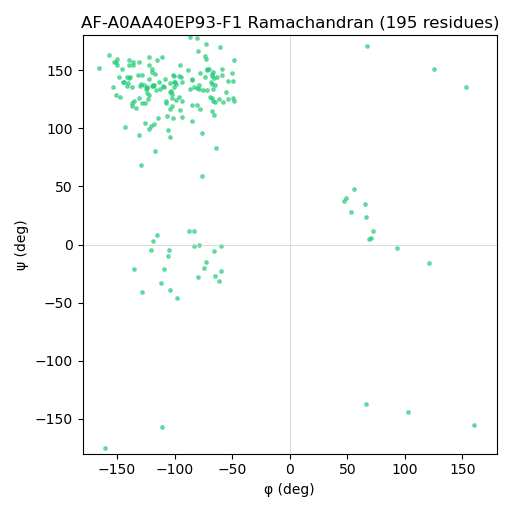ATOM 780 O O . MET A 1 98 ? 10.591 -10.506 -3.150 1.00 57.66 98 MET A O 1
ATOM 784 N N . PRO A 1 99 ? 11.168 -11.009 -5.261 1.00 48.44 99 PRO A N 1
ATOM 785 C CA . PRO A 1 99 ? 9.812 -11.373 -5.701 1.00 48.44 99 PRO A CA 1
ATOM 786 C C . PRO A 1 99 ? 9.120 -12.507 -4.914 1.00 48.44 99 PRO A C 1
ATOM 788 O O . PRO A 1 99 ? 7.984 -12.864 -5.203 1.00 48.44 99 PRO A O 1
ATOM 791 N N . ASP A 1 100 ? 9.802 -13.086 -3.926 1.00 50.25 100 ASP A N 1
ATOM 792 C CA . ASP A 1 100 ? 9.362 -14.145 -3.019 1.00 50.25 100 ASP A CA 1
ATOM 793 C C . ASP A 1 100 ? 9.280 -13.703 -1.539 1.00 50.25 100 ASP A C 1
ATOM 795 O O . ASP A 1 100 ? 9.072 -14.534 -0.655 1.00 50.25 100 ASP A O 1
ATOM 799 N N . SER A 1 101 ? 9.445 -12.411 -1.225 1.00 44.56 101 SER A N 1
ATOM 800 C CA . SER A 1 101 ? 9.315 -11.910 0.153 1.00 44.56 101 SER A CA 1
ATOM 801 C C . SER A 1 101 ? 7.857 -11.633 0.545 1.00 44.56 101 SER A C 1
ATOM 803 O O . SER A 1 101 ? 7.138 -10.988 -0.219 1.00 44.56 101 SER A O 1
ATOM 805 N N . SER A 1 102 ? 7.461 -12.057 1.756 1.00 37.78 102 SER A N 1
ATOM 806 C CA . SER A 1 102 ? 6.175 -11.744 2.408 1.00 37.78 102 SER A CA 1
ATOM 807 C C . SER A 1 102 ? 6.362 -10.942 3.707 1.00 37.78 102 SER A C 1
ATOM 809 O O . SER A 1 102 ? 7.362 -11.150 4.396 1.00 37.78 102 SER A O 1
ATOM 811 N N . ILE A 1 103 ? 5.429 -10.037 4.047 1.00 40.78 103 ILE A N 1
ATOM 812 C CA . ILE A 1 103 ? 5.562 -9.025 5.130 1.00 40.78 103 ILE A CA 1
ATOM 813 C C . ILE A 1 103 ? 4.416 -9.112 6.166 1.00 40.78 103 ILE A C 1
ATOM 815 O O . ILE A 1 103 ? 3.300 -9.291 5.732 1.00 40.78 103 ILE A O 1
ATOM 819 N N . ARG A 1 104 ? 4.651 -9.050 7.503 1.00 33.41 104 ARG A N 1
ATOM 820 C CA . ARG A 1 104 ? 3.686 -9.388 8.615 1.00 33.41 104 ARG A CA 1
ATOM 821 C C . ARG A 1 104 ? 3.326 -8.222 9.586 1.00 33.41 104 ARG A C 1
ATOM 823 O O . ARG A 1 104 ? 2.598 -8.426 10.548 1.00 33.41 104 ARG A O 1
ATOM 830 N N . GLU A 1 105 ? 3.839 -7.022 9.323 1.00 53.09 105 GLU A N 1
ATOM 831 C CA . GLU A 1 105 ? 4.654 -6.078 10.153 1.00 53.09 105 GLU A CA 1
ATOM 832 C C . GLU A 1 105 ? 5.883 -5.851 9.246 1.00 53.09 105 GLU A C 1
ATOM 834 O O . GLU A 1 105 ? 6.128 -6.771 8.475 1.00 53.09 105 GLU A O 1
ATOM 839 N N . LEU A 1 106 ? 6.644 -4.741 9.200 1.00 51.16 106 LEU A N 1
ATOM 840 C CA . LEU A 1 106 ? 7.773 -4.657 8.232 1.00 51.16 106 LEU A CA 1
ATOM 841 C C . LEU A 1 106 ? 8.851 -5.714 8.550 1.00 51.16 106 LEU A C 1
ATOM 843 O O . LEU A 1 106 ? 9.826 -5.497 9.257 1.00 51.16 106 LEU A O 1
ATOM 847 N N . VAL A 1 107 ? 8.610 -6.920 8.062 1.00 54.09 107 VAL A N 1
ATOM 848 C CA . VAL A 1 107 ? 9.167 -8.183 8.502 1.00 54.09 107 VAL A CA 1
ATOM 849 C C . VAL A 1 107 ? 9.356 -8.947 7.221 1.00 54.09 107 VAL A C 1
ATOM 851 O O . VAL A 1 107 ? 8.397 -9.456 6.662 1.00 54.09 107 VAL A O 1
ATOM 854 N N . ASN A 1 108 ? 10.574 -9.005 6.709 1.00 52.00 108 ASN A N 1
ATOM 855 C CA . ASN A 1 108 ? 10.834 -9.802 5.521 1.00 52.00 108 ASN A CA 1
ATOM 856 C C . ASN A 1 108 ? 10.885 -11.277 5.939 1.00 52.00 108 ASN A C 1
ATOM 858 O O . ASN A 1 108 ? 11.921 -11.749 6.409 1.00 52.00 108 ASN A O 1
ATOM 862 N N . LEU A 1 109 ? 9.767 -11.993 5.795 1.00 55.25 109 LEU A N 1
ATOM 863 C CA . LEU A 1 109 ? 9.618 -13.375 6.257 1.00 55.25 109 LEU A CA 1
ATOM 864 C C . LEU A 1 109 ? 10.539 -14.355 5.520 1.00 55.25 109 LEU A C 1
ATOM 866 O O . LEU A 1 109 ? 10.946 -15.3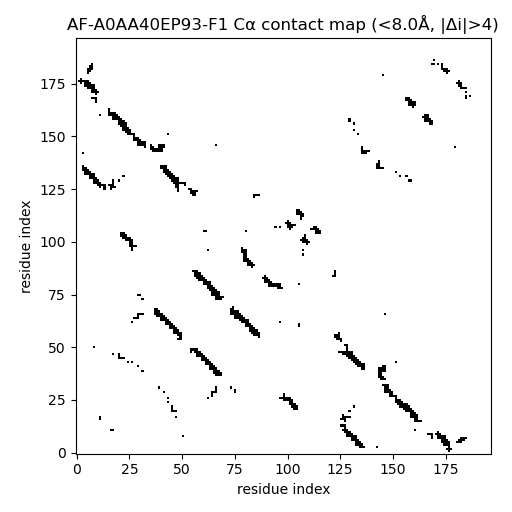47 6.119 1.00 55.25 109 LEU A O 1
ATOM 870 N N . SER A 1 110 ? 10.941 -14.067 4.275 1.00 57.91 110 SER A N 1
ATOM 871 C CA . SER A 1 110 ? 11.911 -14.911 3.559 1.00 57.91 110 SER A CA 1
ATOM 872 C C . SER A 1 110 ? 13.336 -14.760 4.101 1.00 57.91 110 SER A C 1
ATOM 874 O O . SER A 1 110 ? 14.190 -15.608 3.843 1.00 57.91 110 SER A O 1
ATOM 876 N N . ARG A 1 111 ? 13.601 -13.707 4.889 1.00 55.41 111 ARG A N 1
ATOM 877 C CA . ARG A 1 111 ? 14.916 -13.419 5.486 1.00 55.41 111 ARG A CA 1
ATOM 878 C C . ARG A 1 111 ? 14.923 -13.357 7.016 1.00 55.41 111 ARG A C 1
ATOM 880 O O . ARG A 1 111 ? 15.992 -13.217 7.597 1.00 55.41 111 ARG A O 1
ATOM 887 N N . GLY A 1 112 ? 13.768 -13.458 7.675 1.00 55.06 112 GLY A N 1
ATOM 888 C CA . GLY A 1 112 ? 13.644 -13.400 9.136 1.00 55.06 112 GLY A CA 1
ATOM 889 C C . GLY A 1 112 ? 14.003 -12.042 9.759 1.00 55.06 112 GLY A C 1
ATOM 890 O O . GLY A 1 112 ? 14.404 -11.994 10.919 1.00 55.06 112 GLY A O 1
ATOM 891 N N . HIS A 1 113 ? 13.915 -10.941 9.005 1.00 59.78 113 HIS A N 1
ATOM 892 C CA . HIS A 1 113 ? 14.174 -9.593 9.531 1.00 59.78 113 HIS A CA 1
ATOM 893 C C . HIS A 1 113 ? 12.910 -9.030 10.179 1.00 59.78 113 HIS A C 1
ATOM 895 O O . HIS A 1 113 ? 11.843 -9.207 9.607 1.00 59.78 113 HIS A O 1
ATOM 901 N N . TYR A 1 114 ? 13.036 -8.315 11.303 1.00 64.75 114 TYR A N 1
ATOM 902 C CA . TYR A 1 114 ? 11.924 -7.658 12.002 1.00 64.75 114 TYR A CA 1
ATOM 903 C C . TYR A 1 114 ? 12.201 -6.168 12.180 1.00 64.75 114 TYR A C 1
ATOM 905 O O . TYR A 1 114 ? 13.289 -5.793 12.622 1.00 64.75 114 TYR A O 1
ATOM 913 N N . PHE A 1 115 ? 11.212 -5.327 11.887 1.00 62.84 115 PHE A N 1
ATOM 914 C CA . PHE A 1 115 ? 11.301 -3.888 12.082 1.00 62.84 115 PHE A CA 1
ATOM 915 C C . PHE A 1 115 ? 10.043 -3.357 12.771 1.00 62.84 115 PHE A C 1
ATOM 917 O O . PHE A 1 115 ? 8.938 -3.446 12.240 1.00 62.84 115 PHE A O 1
ATOM 924 N N . GLY A 1 116 ? 10.225 -2.801 13.968 1.00 65.56 116 GLY A N 1
ATOM 925 C CA . GLY A 1 116 ? 9.173 -2.143 14.734 1.00 65.56 116 GLY A CA 1
ATOM 926 C C . GLY A 1 116 ? 9.591 -0.720 15.069 1.00 65.56 116 GLY A C 1
ATOM 927 O O . GLY A 1 116 ? 10.690 -0.501 15.581 1.00 65.56 116 GLY A O 1
ATOM 928 N N . ILE A 1 117 ? 8.713 0.247 14.808 1.00 65.31 117 ILE A N 1
ATOM 929 C CA . ILE A 1 117 ? 8.932 1.644 15.183 1.00 65.31 117 ILE A CA 1
ATOM 930 C C . ILE A 1 117 ? 7.855 2.079 16.154 1.00 65.31 117 ILE A C 1
ATOM 932 O O . ILE A 1 117 ? 6.667 1.833 15.958 1.00 65.31 117 ILE A O 1
ATOM 936 N N . LYS A 1 118 ? 8.284 2.805 17.183 1.00 71.44 118 LYS A N 1
ATOM 937 C CA . LYS A 1 118 ? 7.383 3.593 18.007 1.00 71.44 118 LYS A CA 1
ATOM 938 C C . LYS A 1 118 ? 7.331 5.016 17.467 1.00 71.44 118 LYS A C 1
ATOM 940 O O . LYS A 1 118 ? 8.299 5.760 17.601 1.00 71.44 118 LYS A O 1
ATOM 945 N N . LEU A 1 119 ? 6.196 5.385 16.889 1.00 70.44 119 LEU A N 1
ATOM 946 C CA . LEU A 1 119 ? 5.945 6.738 16.408 1.00 70.44 119 LEU A CA 1
ATOM 947 C C . LEU A 1 119 ? 5.231 7.557 17.488 1.00 70.44 119 LEU A C 1
ATOM 949 O O . LEU A 1 119 ? 4.349 7.061 18.191 1.00 70.44 119 L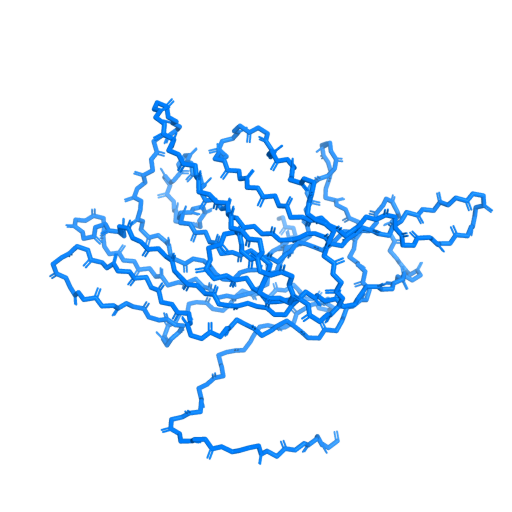EU A O 1
ATOM 953 N N . THR A 1 120 ? 5.623 8.819 17.633 1.00 72.50 120 THR A N 1
ATOM 954 C CA . THR A 1 120 ? 5.010 9.784 18.556 1.00 72.50 120 THR A CA 1
ATOM 955 C C . THR A 1 120 ? 4.953 11.151 17.881 1.00 72.50 120 THR A C 1
ATOM 957 O O . THR A 1 120 ? 5.908 11.499 17.194 1.00 72.50 120 THR A O 1
ATOM 960 N N . ASN A 1 121 ? 3.897 11.936 18.127 1.00 73.75 121 ASN A N 1
ATOM 961 C CA . ASN A 1 121 ? 3.722 13.310 17.618 1.00 73.75 121 ASN A CA 1
ATOM 962 C C . ASN A 1 121 ? 3.586 13.442 16.087 1.00 73.75 121 ASN A C 1
ATOM 964 O O . ASN A 1 121 ? 4.058 14.424 15.523 1.00 73.75 121 ASN A O 1
ATOM 968 N N . GLY A 1 122 ? 2.954 12.475 15.418 1.00 75.31 122 GLY A N 1
ATOM 969 C CA . GLY A 1 122 ? 2.646 12.583 13.991 1.00 75.31 122 GLY A CA 1
ATOM 970 C C . GLY A 1 122 ? 1.320 13.297 13.687 1.00 75.31 122 GLY A C 1
ATOM 971 O O . GLY A 1 122 ? 0.599 13.695 14.612 1.00 75.31 122 GLY A O 1
ATOM 972 N N . PRO A 1 123 ? 1.000 13.453 12.391 1.00 80.88 123 PRO A N 1
ATOM 973 C CA . PRO A 1 123 ? -0.264 14.000 11.904 1.00 80.88 123 PRO A CA 1
ATOM 974 C C . PRO A 1 123 ? -1.496 13.350 12.540 1.00 80.88 123 PRO A C 1
ATOM 976 O O . PRO A 1 123 ? -1.507 12.162 12.867 1.00 80.88 123 PRO A O 1
ATOM 979 N N . ALA A 1 124 ? -2.568 14.129 12.699 1.00 86.19 124 ALA A N 1
ATOM 980 C CA . ALA A 1 124 ? -3.810 13.610 13.257 1.00 86.19 124 ALA A CA 1
ATOM 981 C C . ALA A 1 124 ? -4.446 12.583 12.306 1.00 86.19 124 ALA A C 1
ATOM 983 O O . ALA A 1 124 ? -4.566 12.823 11.103 1.00 86.19 124 ALA A O 1
ATOM 984 N N . MET A 1 125 ? -4.875 11.463 12.884 1.00 88.25 125 MET A N 1
ATOM 985 C CA . MET A 1 125 ? -5.514 10.343 12.199 1.00 88.25 125 MET A CA 1
ATOM 986 C C . MET A 1 125 ? -6.929 10.143 12.740 1.00 88.25 125 MET A C 1
ATOM 988 O O . MET A 1 125 ? -7.144 10.193 13.957 1.00 88.25 125 MET A O 1
ATOM 992 N N . LEU A 1 126 ? -7.884 9.896 11.847 1.00 91.06 126 LEU A N 1
ATOM 993 C CA . LEU A 1 126 ? -9.255 9.527 12.200 1.00 91.06 126 LEU A CA 1
ATOM 994 C C . LEU A 1 126 ? -9.362 8.037 12.563 1.00 91.06 126 LEU A C 1
ATOM 996 O O . LEU A 1 126 ? -10.177 7.670 13.410 1.00 91.06 126 LEU A O 1
ATOM 1000 N N . ARG A 1 127 ? -8.480 7.209 12.000 1.00 93.19 127 ARG A N 1
ATOM 1001 C CA . ARG A 1 127 ? -8.401 5.749 12.111 1.00 93.19 127 ARG A CA 1
ATOM 1002 C C . ARG A 1 127 ? -9.697 5.072 11.695 1.00 93.19 127 ARG A C 1
ATOM 1004 O O . ARG A 1 127 ? -10.224 4.236 12.428 1.00 93.19 127 ARG A O 1
ATOM 1011 N N . VAL A 1 128 ? -10.221 5.490 10.552 1.00 95.06 128 VAL A N 1
ATOM 1012 C CA . VAL A 1 128 ? -11.503 5.050 10.005 1.00 95.06 128 VAL A CA 1
ATOM 1013 C C . VAL A 1 128 ? -11.353 4.161 8.783 1.00 95.06 128 VAL A C 1
ATOM 1015 O O . VAL A 1 128 ? -12.261 3.369 8.548 1.00 95.06 128 VAL A O 1
ATOM 1018 N N . ASP A 1 129 ? -10.216 4.210 8.091 1.00 96.00 129 ASP A N 1
ATOM 1019 C CA . ASP A 1 129 ? -9.965 3.399 6.897 1.00 96.00 129 ASP A CA 1
ATOM 1020 C C . ASP A 1 129 ? -8.921 2.317 7.188 1.00 96.00 129 ASP A C 1
ATOM 1022 O O . ASP A 1 129 ? -7.934 2.570 7.880 1.00 96.00 129 ASP A O 1
ATOM 1026 N N . ALA A 1 130 ? -9.179 1.098 6.719 1.00 94.88 130 ALA A N 1
ATOM 1027 C CA . ALA A 1 130 ? -8.223 0.000 6.677 1.00 94.88 130 ALA A CA 1
ATOM 1028 C C . ALA A 1 130 ? -7.944 -0.339 5.214 1.00 94.88 130 ALA A C 1
ATOM 1030 O O . ALA A 1 130 ? -8.807 -0.905 4.538 1.00 94.88 130 ALA A O 1
ATOM 1031 N N . ASP A 1 131 ? -6.742 -0.010 4.762 1.00 95.81 131 ASP A N 1
ATOM 1032 C CA . ASP A 1 131 ? -6.370 0.005 3.355 1.00 95.81 131 ASP A CA 1
ATOM 1033 C C . ASP A 1 131 ? -5.404 -1.138 3.032 1.00 95.81 131 ASP A C 1
ATOM 1035 O O . ASP A 1 131 ? -4.424 -1.373 3.748 1.00 95.81 131 ASP A O 1
ATOM 1039 N N . PHE A 1 132 ? -5.659 -1.826 1.921 1.00 95.19 132 PHE A N 1
ATOM 1040 C CA . PHE A 1 132 ? -4.799 -2.857 1.341 1.00 95.19 132 PHE A CA 1
ATOM 1041 C C . PHE A 1 132 ? -4.627 -2.548 -0.146 1.00 95.19 132 PHE A C 1
ATOM 1043 O O . PHE A 1 132 ? -5.497 -2.864 -0.963 1.00 95.19 132 PHE A O 1
ATOM 1050 N N . VAL A 1 133 ? -3.547 -1.845 -0.490 1.00 96.62 133 VAL A N 1
ATOM 1051 C CA . VAL A 1 133 ? -3.474 -1.072 -1.733 1.00 96.62 133 VAL A CA 1
ATOM 1052 C C . VAL A 1 133 ? -2.201 -1.361 -2.518 1.00 96.62 133 VAL A C 1
ATOM 1054 O O . VAL A 1 133 ? -1.087 -1.415 -1.998 1.00 96.62 133 VAL A O 1
ATOM 1057 N N . VAL A 1 134 ? -2.387 -1.507 -3.824 1.00 96.81 134 VAL A N 1
ATOM 1058 C CA . VAL A 1 134 ? -1.372 -1.300 -4.845 1.00 96.81 134 VAL A CA 1
ATOM 1059 C C . VAL A 1 134 ? -1.527 0.113 -5.400 1.00 96.81 134 VAL A C 1
ATOM 1061 O O . VAL A 1 134 ? -2.600 0.501 -5.860 1.00 96.81 134 VAL A O 1
ATOM 1064 N N . GLU A 1 135 ? -0.447 0.880 -5.399 1.00 97.00 135 GLU A N 1
ATOM 1065 C CA . GLU A 1 135 ? -0.456 2.291 -5.767 1.00 97.00 135 GLU A CA 1
ATOM 1066 C C . GLU A 1 135 ? 0.600 2.615 -6.825 1.00 97.00 135 GLU A C 1
ATOM 1068 O O . GLU A 1 135 ? 1.702 2.066 -6.825 1.00 97.00 135 GLU A O 1
ATOM 1073 N N . VAL A 1 136 ? 0.281 3.564 -7.707 1.00 96.06 136 VAL A N 1
ATOM 1074 C CA . VAL A 1 136 ? 1.284 4.290 -8.497 1.00 96.06 136 VAL A CA 1
ATOM 1075 C C . VAL A 1 136 ? 1.793 5.460 -7.647 1.00 96.06 136 VAL A C 1
ATOM 1077 O O . VAL A 1 136 ? 1.054 6.432 -7.476 1.00 96.06 136 VAL A O 1
ATOM 1080 N N . PRO A 1 137 ? 3.024 5.397 -7.105 1.00 94.44 137 PRO A N 1
ATOM 1081 C CA . PRO A 1 137 ? 3.509 6.394 -6.159 1.00 94.44 137 PRO A CA 1
ATOM 1082 C C . PRO A 1 137 ? 3.853 7.718 -6.850 1.00 94.44 137 PRO A C 1
ATOM 1084 O O . PRO A 1 137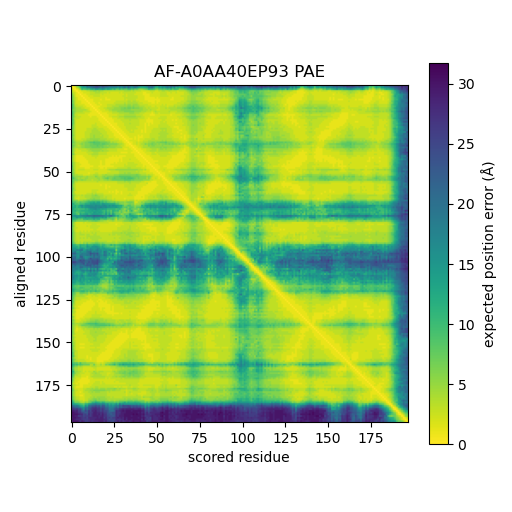 ? 4.073 7.783 -8.065 1.00 94.44 137 PRO A O 1
ATOM 1087 N N . GLY A 1 138 ? 3.953 8.786 -6.060 1.00 91.62 138 GLY A N 1
ATOM 1088 C CA . GLY A 1 138 ? 4.523 10.061 -6.493 1.00 91.62 138 GLY A CA 1
ATOM 1089 C C . GLY A 1 138 ? 6.055 10.043 -6.493 1.00 91.62 138 GLY A C 1
ATOM 1090 O O . GLY A 1 138 ? 6.679 9.577 -5.545 1.00 91.62 138 GLY A O 1
ATOM 1091 N N . TYR A 1 139 ? 6.673 10.608 -7.531 1.00 86.69 139 TYR A N 1
ATOM 1092 C CA . TYR A 1 139 ? 8.091 10.970 -7.540 1.00 86.69 139 TYR A CA 1
ATOM 1093 C C . TYR A 1 139 ? 8.212 12.477 -7.792 1.00 86.69 139 TYR A C 1
ATOM 1095 O O . TYR A 1 139 ? 8.064 12.951 -8.922 1.00 86.69 139 TYR A O 1
ATOM 1103 N N . GLY A 1 140 ? 8.455 13.239 -6.722 1.00 86.00 140 GLY A N 1
ATOM 1104 C CA . GLY A 1 140 ? 8.304 14.696 -6.738 1.00 86.00 140 GLY A CA 1
ATOM 1105 C C . GLY A 1 140 ? 6.834 15.088 -6.920 1.00 86.00 140 GLY A C 1
ATOM 1106 O O . GLY A 1 140 ? 5.948 14.451 -6.361 1.00 86.00 140 GLY A O 1
ATOM 1107 N N . ASP A 1 141 ? 6.560 16.087 -7.757 1.00 86.12 141 ASP A N 1
ATOM 1108 C CA . ASP A 1 141 ? 5.206 16.646 -7.924 1.00 86.12 141 ASP A CA 1
ATOM 1109 C C . ASP A 1 141 ? 4.310 15.850 -8.893 1.00 86.12 141 ASP A C 1
ATOM 1111 O O . ASP A 1 141 ? 3.282 16.346 -9.366 1.00 86.12 141 ASP A O 1
ATOM 1115 N N . ARG A 1 142 ? 4.725 14.644 -9.300 1.00 89.94 142 ARG A N 1
ATOM 1116 C CA . ARG A 1 142 ? 4.031 13.849 -10.322 1.00 89.94 142 ARG A CA 1
ATOM 1117 C C . ARG A 1 142 ? 3.975 12.383 -9.931 1.00 89.94 142 ARG A C 1
ATOM 1119 O O . ARG A 1 142 ? 4.949 11.833 -9.432 1.00 89.94 142 ARG A O 1
ATOM 1126 N N . LEU A 1 143 ? 2.864 11.732 -10.269 1.00 93.12 143 LEU A N 1
ATOM 1127 C CA . LEU A 1 143 ? 2.772 10.273 -10.237 1.00 93.12 143 LEU A CA 1
ATOM 1128 C C . LEU A 1 143 ? 3.823 9.649 -11.168 1.00 93.12 143 LEU A C 1
ATOM 1130 O O . LEU A 1 143 ? 4.128 10.198 -12.237 1.00 93.12 143 LEU A O 1
ATOM 1134 N N . ALA A 1 144 ? 4.345 8.492 -10.789 1.00 94.00 144 ALA A N 1
ATOM 1135 C CA . ALA A 1 144 ? 5.152 7.646 -11.656 1.00 94.00 144 ALA A CA 1
ATOM 1136 C C . ALA A 1 144 ? 4.357 7.185 -12.895 1.00 94.00 144 ALA A C 1
ATOM 1138 O O . ALA A 1 144 ? 3.141 7.375 -12.982 1.00 94.00 144 ALA A O 1
ATOM 1139 N N . GLY A 1 145 ? 5.038 6.580 -13.868 1.00 94.38 145 GLY A N 1
ATOM 1140 C CA . GLY A 1 145 ? 4.356 5.664 -14.786 1.00 94.38 145 GLY A CA 1
ATOM 1141 C C . GLY A 1 145 ? 4.008 4.349 -14.079 1.00 94.38 145 GLY A C 1
ATOM 1142 O O . GLY A 1 145 ? 4.610 4.008 -13.058 1.00 94.38 145 GLY A O 1
ATOM 1143 N N . THR A 1 146 ? 3.057 3.585 -14.610 1.00 94.88 146 THR A N 1
ATOM 1144 C CA . THR A 1 146 ? 2.709 2.269 -14.056 1.00 94.88 146 THR A CA 1
ATOM 1145 C C . THR A 1 146 ? 3.493 1.170 -14.777 1.00 94.88 146 THR A C 1
ATOM 1147 O O . THR A 1 146 ? 3.361 1.055 -15.996 1.00 94.88 146 THR A O 1
ATOM 1150 N N . PRO A 1 147 ? 4.269 0.318 -14.085 1.00 94.94 147 PRO A N 1
ATOM 1151 C CA . PRO A 1 147 ? 4.924 -0.815 -14.732 1.00 94.94 147 PRO A CA 1
ATOM 1152 C C . PRO A 1 147 ? 3.918 -1.921 -15.100 1.00 94.94 147 PRO A C 1
ATOM 1154 O O . PRO A 1 147 ? 2.737 -1.879 -14.741 1.00 94.94 147 PRO A O 1
ATOM 1157 N N . HIS A 1 148 ? 4.367 -2.940 -15.829 1.00 94.62 148 HIS A N 1
ATOM 1158 C CA . HIS A 1 148 ? 3.720 -4.249 -15.733 1.00 94.62 148 HIS A CA 1
ATOM 1159 C C . HIS A 1 148 ? 4.117 -4.880 -14.403 1.00 94.62 148 HIS A C 1
ATOM 1161 O O . HIS A 1 148 ? 5.255 -4.717 -13.962 1.00 94.62 148 HIS A O 1
ATOM 1167 N N . PHE A 1 149 ? 3.201 -5.612 -13.778 1.00 94.50 149 PHE A N 1
ATOM 1168 C CA . PHE A 1 149 ? 3.484 -6.288 -12.523 1.00 94.50 149 PHE A CA 1
ATOM 1169 C C . PHE A 1 149 ? 2.737 -7.613 -12.410 1.00 94.50 149 PHE A C 1
ATOM 1171 O O . PHE A 1 149 ? 1.664 -7.791 -12.988 1.00 94.50 149 PHE A O 1
ATOM 1178 N N . THR A 1 150 ? 3.319 -8.560 -11.679 1.00 94.06 150 THR A N 1
ATOM 1179 C CA . THR A 1 150 ? 2.615 -9.791 -11.295 1.00 94.06 150 THR A CA 1
ATOM 1180 C C . THR A 1 150 ? 1.557 -9.497 -10.233 1.00 94.06 150 THR A C 1
ATOM 1182 O O . THR A 1 150 ? 1.793 -8.605 -9.419 1.00 94.06 150 THR A O 1
ATOM 1185 N N . PRO A 1 151 ? 0.455 -10.269 -10.162 1.00 93.56 151 PRO A N 1
ATOM 1186 C CA . PRO A 1 151 ? -0.577 -10.077 -9.146 1.00 93.56 151 PRO A CA 1
ATOM 1187 C C . PRO A 1 151 ? -0.016 -9.973 -7.721 1.00 93.56 151 PRO A C 1
ATOM 1189 O O . PRO A 1 151 ? 0.910 -10.703 -7.354 1.00 93.56 151 PRO A O 1
ATOM 1192 N N . VAL A 1 152 ? -0.598 -9.070 -6.932 1.00 92.62 152 VAL A N 1
ATOM 1193 C CA . VAL A 1 152 ? -0.309 -8.886 -5.506 1.00 92.62 152 VAL A CA 1
ATOM 1194 C C . VAL A 1 152 ? -1.499 -9.416 -4.721 1.00 92.62 152 VAL A C 1
ATOM 1196 O O . VAL A 1 152 ? -2.629 -8.988 -4.939 1.00 92.62 152 VAL A O 1
ATOM 1199 N N . PHE A 1 153 ? -1.244 -10.354 -3.819 1.00 91.56 153 PHE A N 1
ATOM 1200 C CA . PHE A 1 153 ? -2.252 -10.966 -2.970 1.00 91.56 153 PHE A CA 1
ATOM 1201 C C . PHE A 1 153 ? -2.091 -10.445 -1.555 1.00 91.56 153 PHE A C 1
ATOM 1203 O O . PHE A 1 153 ? -1.123 -10.800 -0.886 1.00 91.56 153 PHE A O 1
ATOM 1210 N N . PHE A 1 154 ? -3.046 -9.645 -1.089 1.00 91.19 154 PHE A N 1
ATOM 1211 C CA . PHE A 1 154 ? -3.146 -9.324 0.328 1.00 91.19 154 PHE A CA 1
ATOM 1212 C C . PHE A 1 154 ? -3.787 -10.510 1.059 1.00 91.19 154 PHE A C 1
ATOM 1214 O O . PHE A 1 154 ? -4.905 -10.906 0.736 1.00 91.19 154 PHE A O 1
ATOM 1221 N N . GLN A 1 155 ? -3.045 -11.146 1.968 1.00 88.69 155 GLN A N 1
ATOM 1222 C CA . GLN A 1 155 ? -3.474 -12.368 2.659 1.00 88.69 155 GLN A CA 1
ATOM 1223 C C . GLN A 1 155 ? -3.527 -12.158 4.169 1.00 88.69 155 GLN A C 1
ATOM 1225 O O . GLN A 1 155 ? -2.766 -11.364 4.719 1.00 88.69 155 GLN A O 1
ATOM 1230 N N . GLU A 1 156 ? -4.415 -12.902 4.839 1.00 87.69 156 GLU A N 1
ATOM 1231 C CA . GLU A 1 156 ? -4.707 -12.757 6.276 1.00 87.69 156 GLU A CA 1
ATOM 1232 C C . GLU A 1 156 ? -4.913 -11.286 6.684 1.00 87.69 156 GLU A C 1
ATOM 1234 O O . GLU A 1 156 ? -4.468 -10.842 7.740 1.00 87.69 156 GLU A O 1
ATOM 1239 N N . SER A 1 157 ? -5.555 -10.513 5.814 1.00 90.00 157 SER A N 1
ATOM 1240 C CA . SER A 1 157 ? -5.708 -9.072 5.960 1.00 90.00 157 SER A CA 1
ATOM 1241 C C . SER A 1 157 ? -6.840 -8.745 6.925 1.00 90.00 157 SER A C 1
ATOM 1243 O O . SER A 1 157 ? -7.992 -9.121 6.700 1.00 90.00 157 SER A O 1
ATOM 1245 N N . TRP A 1 158 ? -6.522 -8.041 8.008 1.00 90.44 158 TRP A N 1
ATOM 1246 C CA . TRP A 1 158 ? -7.508 -7.595 8.985 1.00 90.44 158 TRP A CA 1
ATOM 1247 C C . TRP A 1 158 ? -7.072 -6.325 9.712 1.00 90.44 158 TRP A C 1
ATOM 1249 O O . TRP A 1 158 ? -5.889 -6.030 9.866 1.00 90.44 158 TRP A O 1
ATOM 1259 N N . ALA A 1 159 ? -8.051 -5.598 10.235 1.00 89.12 159 ALA A N 1
ATOM 1260 C CA . ALA A 1 159 ? -7.866 -4.481 11.140 1.00 89.12 159 ALA A CA 1
ATOM 1261 C C . ALA A 1 159 ? -8.641 -4.709 12.442 1.00 89.12 159 ALA A C 1
ATOM 1263 O O . ALA A 1 159 ? -9.802 -5.121 12.441 1.00 89.12 159 ALA A O 1
ATOM 1264 N N . LYS A 1 160 ? -7.995 -4.446 13.581 1.00 88.31 160 LYS A N 1
ATOM 1265 C CA . LYS A 1 160 ? -8.632 -4.495 14.899 1.00 88.31 160 LYS A CA 1
ATOM 1266 C C . LYS A 1 160 ? -9.311 -3.167 15.183 1.00 88.31 160 LYS A C 1
ATOM 1268 O O . LYS A 1 160 ? -8.651 -2.134 15.290 1.00 88.31 160 LYS A O 1
ATOM 1273 N N . VAL A 1 161 ? -10.616 -3.231 15.390 1.00 88.62 161 VAL A N 1
ATOM 1274 C CA . VAL A 1 161 ? -11.484 -2.086 15.636 1.00 88.62 161 VAL A CA 1
ATOM 1275 C C . VAL A 1 161 ? -11.844 -2.024 17.115 1.00 88.62 161 VAL A C 1
ATOM 1277 O O . VAL A 1 161 ? -12.261 -3.030 17.703 1.00 88.62 161 VAL A O 1
ATOM 1280 N N . LEU A 1 162 ? -11.702 -0.838 17.716 1.00 85.12 162 LEU A N 1
ATOM 1281 C CA . LEU A 1 162 ? -12.053 -0.612 19.117 1.00 85.12 162 LEU A CA 1
ATOM 1282 C C . LEU A 1 162 ? -13.501 -1.058 19.382 1.00 85.12 162 LEU A C 1
ATOM 1284 O O . LEU A 1 162 ? -14.433 -0.635 18.696 1.00 85.12 162 LEU A O 1
ATOM 1288 N N . ASP A 1 163 ? -13.672 -1.945 20.364 1.00 87.94 163 ASP A N 1
ATOM 1289 C CA . ASP A 1 163 ? -14.966 -2.449 20.843 1.00 87.94 163 ASP A CA 1
ATOM 1290 C C . ASP A 1 163 ? -15.890 -3.039 19.751 1.00 87.94 163 ASP A C 1
ATOM 1292 O O . ASP A 1 163 ? -17.121 -3.007 19.862 1.00 87.94 163 ASP A O 1
ATOM 1296 N N . ARG A 1 164 ? -15.317 -3.570 18.658 1.00 80.62 164 ARG A N 1
ATOM 1297 C CA . ARG A 1 164 ? -16.077 -4.205 17.558 1.00 80.62 164 ARG A CA 1
ATOM 1298 C C . ARG A 1 164 ? -15.492 -5.532 17.067 1.00 80.62 164 ARG A C 1
ATOM 1300 O O . ARG A 1 164 ? -16.243 -6.320 16.506 1.00 80.62 164 ARG A O 1
ATOM 1307 N N . GLY A 1 165 ? -14.210 -5.803 17.308 1.00 88.44 165 GLY A N 1
ATOM 1308 C CA . GLY A 1 165 ? -13.542 -7.020 16.835 1.00 88.44 165 GLY A CA 1
ATOM 1309 C C . GLY A 1 165 ? -12.659 -6.746 15.620 1.00 88.44 165 GLY A C 1
ATOM 1310 O O . GLY A 1 165 ? -12.013 -5.700 15.567 1.00 88.44 165 GLY A O 1
ATOM 1311 N N . LEU A 1 166 ? -12.597 -7.691 14.683 1.00 90.50 166 LEU A N 1
ATOM 1312 C CA . LEU A 1 166 ? -11.803 -7.568 13.459 1.00 90.50 166 LEU A CA 1
ATOM 1313 C C . LEU A 1 166 ? -12.695 -7.190 12.270 1.00 90.50 166 LEU A C 1
ATOM 1315 O O . LEU A 1 166 ? -13.838 -7.635 12.195 1.00 90.50 166 LEU A O 1
ATOM 1319 N N . VAL A 1 167 ? -12.160 -6.388 11.353 1.00 89.12 167 VAL A N 1
ATOM 1320 C CA . VAL A 1 167 ? -12.710 -6.173 10.005 1.00 89.12 167 VAL A CA 1
ATOM 1321 C C . VAL A 1 167 ? -11.670 -6.622 8.984 1.00 89.12 167 VAL A C 1
ATOM 1323 O O . VAL A 1 167 ? -10.486 -6.367 9.186 1.00 89.12 167 VAL A O 1
ATOM 1326 N N . GLY A 1 168 ? -12.086 -7.341 7.945 1.00 85.81 168 GLY A N 1
ATOM 1327 C CA . GLY A 1 168 ? -11.206 -7.857 6.891 1.00 85.81 168 GLY A CA 1
ATOM 1328 C C . GLY A 1 168 ? -11.443 -7.167 5.549 1.00 85.81 168 GLY A C 1
ATOM 1329 O O . GLY A 1 168 ? -11.976 -6.059 5.497 1.00 85.81 168 GLY A O 1
ATOM 1330 N N . ILE A 1 169 ? -11.073 -7.842 4.462 1.00 85.94 169 ILE A N 1
ATOM 1331 C CA . ILE A 1 169 ? -11.358 -7.382 3.091 1.00 85.94 169 ILE A CA 1
ATOM 1332 C C . ILE A 1 169 ? -12.841 -7.588 2.724 1.00 85.94 169 ILE A C 1
ATOM 1334 O O . ILE A 1 169 ? -13.339 -6.893 1.846 1.00 85.94 169 ILE A O 1
ATOM 1338 N N . GLU A 1 170 ? -13.565 -8.466 3.428 1.00 85.12 170 GLU A N 1
ATOM 1339 C CA . GLU A 1 170 ? -14.985 -8.728 3.163 1.00 85.12 170 GLU A CA 1
ATOM 1340 C C . GLU A 1 170 ? -15.836 -7.451 3.262 1.00 85.12 170 GLU A C 1
ATOM 1342 O O . GLU A 1 170 ? -15.852 -6.758 4.290 1.00 85.12 170 GLU A O 1
ATOM 1347 N N . GLY A 1 171 ? -16.541 -7.133 2.172 1.00 84.75 171 GLY A N 1
ATOM 1348 C CA . GLY A 1 171 ? -17.410 -5.958 2.080 1.00 84.75 171 GLY A CA 1
ATOM 1349 C C . GLY A 1 171 ? -16.661 -4.625 1.979 1.00 84.75 171 GLY A C 1
ATOM 1350 O O . GLY A 1 171 ? -17.280 -3.567 2.124 1.00 84.75 171 GLY A O 1
ATOM 1351 N N . ALA A 1 172 ? -15.347 -4.661 1.743 1.00 90.75 172 ALA A N 1
ATOM 1352 C CA . ALA A 1 172 ? -14.534 -3.480 1.494 1.00 90.75 172 ALA A CA 1
ATOM 1353 C C . ALA A 1 172 ? -14.848 -2.854 0.125 1.00 90.75 172 ALA A C 1
ATOM 1355 O O . ALA A 1 172 ? -15.195 -3.537 -0.843 1.00 90.75 172 ALA A O 1
ATOM 1356 N N . VAL A 1 173 ? -14.669 -1.538 0.025 1.00 94.12 173 VAL A N 1
ATOM 1357 C CA . VAL A 1 173 ? -14.732 -0.818 -1.248 1.00 94.12 173 VAL A CA 1
ATOM 1358 C C . VAL A 1 173 ? -13.527 -1.211 -2.096 1.00 94.12 173 VAL A C 1
ATOM 1360 O O . VAL A 1 173 ? -12.387 -1.113 -1.647 1.00 94.12 173 VAL A O 1
ATOM 1363 N N . GLN A 1 174 ? -13.781 -1.648 -3.330 1.00 93.44 174 GLN A N 1
ATOM 1364 C CA . GLN A 1 174 ? -12.743 -2.064 -4.272 1.00 93.44 174 GLN A CA 1
ATOM 1365 C C . GLN A 1 174 ? -12.358 -0.904 -5.198 1.00 93.44 174 GLN A C 1
ATOM 1367 O O . GLN A 1 174 ? -13.163 -0.449 -6.014 1.00 93.44 174 GLN A O 1
ATOM 1372 N N . TYR A 1 175 ? -11.112 -0.450 -5.099 1.00 94.31 175 TYR A N 1
ATOM 1373 C CA . TYR A 1 175 ? -10.533 0.588 -5.949 1.00 94.31 175 TYR A CA 1
ATOM 1374 C C . TYR A 1 175 ? -9.791 -0.014 -7.138 1.00 94.31 175 TYR A C 1
ATOM 1376 O O . TYR A 1 175 ? -9.139 -1.045 -7.026 1.00 94.31 175 TYR A O 1
ATOM 1384 N N . GLN A 1 176 ? -9.859 0.656 -8.286 1.00 94.19 176 GLN A N 1
ATOM 1385 C CA . GLN A 1 176 ? -9.321 0.162 -9.553 1.00 94.19 176 GLN A CA 1
ATOM 1386 C C . GLN A 1 176 ? -8.483 1.249 -10.227 1.00 94.19 176 GLN A C 1
ATOM 1388 O O . GLN A 1 176 ? -8.860 2.424 -10.224 1.00 94.19 176 GLN A O 1
ATOM 1393 N N . MET A 1 177 ? -7.423 0.849 -10.932 1.00 93.31 177 MET A N 1
ATOM 1394 C CA . MET A 1 177 ? -6.735 1.723 -11.884 1.00 93.31 177 MET A CA 1
ATOM 1395 C C . MET A 1 177 ? -7.090 1.276 -13.301 1.00 93.31 177 MET A C 1
ATOM 1397 O O . MET A 1 177 ? -6.506 0.330 -13.824 1.00 93.31 177 MET A O 1
ATOM 1401 N N . SER A 1 178 ? -8.055 1.951 -13.932 1.00 90.00 178 SER A N 1
ATOM 1402 C CA . SER A 1 178 ? -8.589 1.559 -15.247 1.00 90.00 178 SER A CA 1
ATOM 1403 C C . SER A 1 178 ? -7.487 1.267 -16.279 1.00 90.00 178 SER A C 1
ATOM 1405 O O . SER A 1 178 ? -6.615 2.103 -16.528 1.00 90.00 178 SER A O 1
ATOM 1407 N N . GLY A 1 179 ? -7.513 0.057 -16.853 1.00 88.38 179 GLY A N 1
ATOM 1408 C CA . GLY A 1 179 ? -6.538 -0.421 -17.844 1.00 88.38 179 GLY A CA 1
ATOM 1409 C C . GLY A 1 179 ? -5.131 -0.713 -17.301 1.00 88.38 179 GLY A C 1
ATOM 1410 O O . GLY A 1 179 ? -4.217 -0.984 -18.0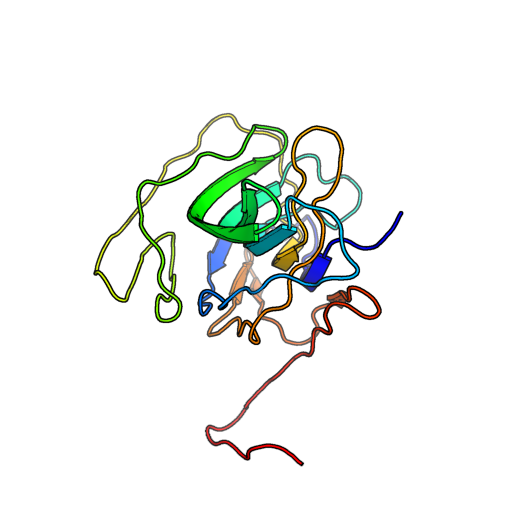83 1.00 88.38 179 GLY A O 1
ATOM 1411 N N . ARG A 1 180 ? -4.928 -0.634 -15.982 1.00 91.19 180 ARG A N 1
ATOM 1412 C CA . ARG A 1 180 ? -3.624 -0.789 -15.321 1.00 91.19 180 ARG A CA 1
ATOM 1413 C C . ARG A 1 180 ? -3.643 -1.814 -14.190 1.00 91.19 180 ARG A C 1
ATOM 1415 O O . ARG A 1 180 ? -2.686 -2.571 -14.070 1.00 91.19 180 ARG A O 1
ATOM 1422 N N . CYS A 1 181 ? -4.696 -1.827 -13.380 1.00 93.62 181 CYS A N 1
ATOM 1423 C CA . CYS A 1 181 ? -4.874 -2.740 -12.262 1.00 93.62 181 CYS A CA 1
ATOM 1424 C C . CYS A 1 181 ? -6.356 -2.934 -11.979 1.00 93.62 181 CYS A C 1
ATOM 1426 O O . CYS A 1 181 ? -7.099 -1.948 -11.909 1.00 93.62 181 CYS A O 1
ATOM 1428 N N . GLU A 1 182 ? -6.734 -4.190 -11.764 1.00 93.00 182 GLU A N 1
ATOM 1429 C CA . GLU A 1 182 ? -8.033 -4.538 -11.216 1.00 93.00 182 GLU A CA 1
ATOM 1430 C C . GLU A 1 182 ? -7.873 -5.139 -9.816 1.00 93.00 182 GLU A C 1
ATOM 1432 O O . GLU A 1 182 ? -7.002 -5.986 -9.609 1.00 93.00 182 GLU A O 1
ATOM 1437 N N . SER A 1 183 ? -8.688 -4.691 -8.859 1.00 90.88 183 SER A N 1
ATOM 1438 C CA . SER A 1 183 ? -8.792 -5.301 -7.534 1.00 90.88 183 SER A CA 1
ATOM 1439 C C . SER A 1 183 ? -10.070 -6.116 -7.435 1.00 90.88 183 SER A C 1
ATOM 1441 O O . SER A 1 183 ? -11.135 -5.725 -7.915 1.00 90.88 183 SER A O 1
ATOM 1443 N N . VAL A 1 184 ? -9.962 -7.279 -6.818 1.00 88.44 184 VAL A N 1
ATOM 1444 C CA . VAL A 1 184 ? -11.105 -8.142 -6.570 1.00 88.44 184 VAL A CA 1
ATOM 1445 C C . VAL A 1 184 ? -10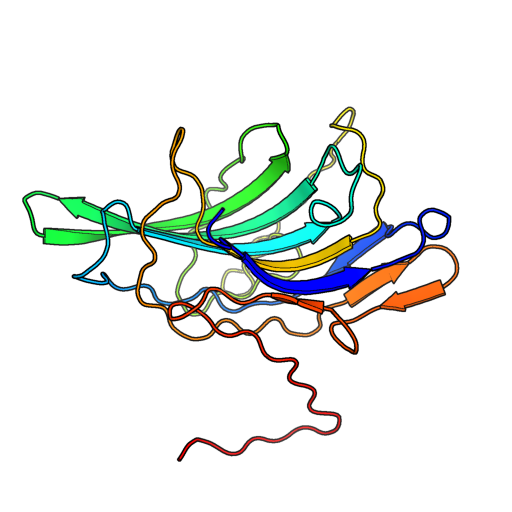.994 -8.671 -5.158 1.00 88.44 184 VAL A C 1
ATOM 1447 O O . VAL A 1 184 ? -9.922 -9.088 -4.718 1.00 88.44 184 VAL A O 1
ATOM 1450 N N . GLU A 1 185 ? -12.118 -8.655 -4.453 1.00 83.50 185 GLU A N 1
ATOM 1451 C CA . GLU A 1 185 ? -12.251 -9.429 -3.233 1.00 83.50 185 GLU A CA 1
ATOM 1452 C C . GLU A 1 185 ? -12.160 -10.910 -3.606 1.00 83.50 185 GLU A C 1
ATOM 1454 O O . GLU A 1 185 ? -12.906 -11.401 -4.457 1.00 83.50 185 GLU A O 1
ATOM 1459 N N . PHE A 1 186 ? -11.203 -11.606 -3.000 1.00 70.69 186 PHE A N 1
ATOM 1460 C CA . PHE A 1 186 ? -11.043 -13.040 -3.160 1.00 70.69 186 PHE A CA 1
ATOM 1461 C C . PHE A 1 186 ? -11.127 -13.692 -1.787 1.00 70.69 186 PHE A C 1
ATOM 1463 O O . PHE A 1 186 ? -10.148 -13.713 -1.040 1.00 70.69 186 PHE A O 1
ATOM 1470 N N . ASP A 1 187 ? -12.301 -14.226 -1.473 1.00 61.25 187 ASP A N 1
ATOM 1471 C CA . ASP A 1 187 ? -12.498 -15.069 -0.305 1.00 61.25 187 ASP A CA 1
ATOM 1472 C C . ASP A 1 187 ? -12.466 -16.541 -0.729 1.00 61.25 187 ASP A C 1
ATOM 1474 O O . ASP A 1 187 ? -13.211 -16.972 -1.614 1.00 61.25 187 ASP A O 1
ATOM 1478 N N . ASN A 1 188 ? -11.579 -17.320 -0.107 1.00 47.59 188 ASN A N 1
ATOM 1479 C CA . ASN A 1 188 ? -11.736 -18.766 -0.095 1.00 47.59 188 ASN A CA 1
ATOM 1480 C C . ASN A 1 188 ? -12.247 -19.153 1.296 1.00 47.59 188 ASN A C 1
ATOM 1482 O O . ASN A 1 188 ? -11.472 -19.415 2.209 1.00 47.59 188 ASN A O 1
ATOM 1486 N N . GLU A 1 189 ? -13.566 -19.233 1.463 1.00 45.53 189 GLU A N 1
ATOM 1487 C CA . GLU A 1 189 ? -14.146 -19.702 2.730 1.00 45.53 189 GLU A CA 1
ATOM 1488 C C . GLU A 1 189 ? -13.822 -21.184 3.019 1.00 45.53 189 GLU A C 1
ATOM 1490 O O . GLU A 1 189 ? -14.085 -21.697 4.105 1.00 45.53 189 GLU A O 1
ATOM 1495 N N . THR A 1 190 ? -13.184 -21.885 2.079 1.00 38.12 190 THR A N 1
ATOM 1496 C CA . THR A 1 190 ? -12.557 -23.192 2.284 1.00 38.12 190 THR A CA 1
ATOM 1497 C C . THR A 1 190 ? -11.387 -23.337 1.316 1.00 38.12 190 THR A C 1
ATOM 1499 O O . THR A 1 190 ? -11.566 -23.152 0.113 1.00 38.12 190 THR A O 1
ATOM 1502 N N . SER A 1 191 ? -10.202 -23.703 1.802 1.00 40.22 191 SER A N 1
ATOM 1503 C CA . SER A 1 191 ? -9.002 -23.904 0.977 1.00 40.22 191 SER A CA 1
ATOM 1504 C C . SER A 1 191 ? -9.278 -24.793 -0.250 1.00 40.22 191 SER A C 1
ATOM 1506 O O . SER A 1 191 ? -9.780 -25.898 -0.082 1.00 40.22 191 SER A O 1
ATOM 1508 N N . VAL A 1 192 ? -8.934 -24.306 -1.456 1.00 34.47 192 VAL A N 1
ATOM 1509 C CA . VAL A 1 192 ? -8.234 -24.956 -2.603 1.00 34.47 192 VAL A CA 1
ATOM 1510 C C . VAL A 1 192 ? -8.619 -24.300 -3.959 1.00 34.47 192 VAL A C 1
ATOM 1512 O O . VAL A 1 192 ? -9.778 -24.026 -4.246 1.00 34.47 192 VAL A O 1
ATOM 1515 N N . SER A 1 193 ? -7.581 -24.074 -4.779 1.00 39.56 193 SER A N 1
ATOM 1516 C CA . SER A 1 193 ? -7.462 -23.509 -6.144 1.00 39.56 193 SER A CA 1
ATOM 1517 C C . SER A 1 193 ? -8.400 -24.033 -7.238 1.00 39.56 193 SER A C 1
ATOM 1519 O O . SER A 1 193 ? -8.674 -25.225 -7.202 1.00 39.56 193 SER A O 1
ATOM 1521 N N . TRP A 1 194 ? -8.598 -23.253 -8.324 1.00 34.94 194 TRP A N 1
ATOM 1522 C CA . TRP A 1 194 ? -8.361 -23.724 -9.711 1.00 34.94 194 TRP A CA 1
ATOM 1523 C C . TRP A 1 194 ? -7.796 -22.608 -10.641 1.00 34.94 194 TRP A C 1
ATOM 1525 O O . TRP A 1 194 ? -8.208 -21.457 -10.517 1.00 34.94 194 TRP A O 1
ATOM 1535 N N . PRO A 1 195 ? -6.829 -22.943 -11.527 1.00 33.59 195 PRO A N 1
ATOM 1536 C CA . PRO A 1 195 ? -6.066 -22.052 -12.420 1.00 33.59 195 PRO A CA 1
ATOM 1537 C C . PRO A 1 195 ? -6.857 -21.677 -13.710 1.00 33.59 195 PRO A C 1
ATOM 1539 O O . PRO A 1 195 ? -7.996 -22.118 -13.858 1.00 33.59 195 PRO A O 1
ATOM 1542 N N . PRO A 1 196 ? -6.303 -20.831 -14.610 1.00 38.59 196 PRO A N 1
ATOM 1543 C CA . PRO A 1 196 ? -7.049 -19.900 -15.458 1.00 38.59 196 PRO A CA 1
ATOM 1544 C C . PRO A 1 196 ? -7.674 -20.560 -16.691 1.00 38.59 196 PRO A C 1
ATOM 1546 O O . PRO A 1 196 ? -7.285 -21.661 -17.089 1.00 38.59 196 PRO A O 1
ATOM 1549 N N . VAL A 1 197 ? -8.587 -19.824 -17.329 1.00 40.91 197 VAL A N 1
ATOM 1550 C CA . VAL A 1 197 ? -8.886 -20.004 -18.758 1.00 40.91 197 VAL A CA 1
ATOM 1551 C C . VAL A 1 197 ? -7.932 -19.152 -19.582 1.00 40.91 197 VAL A C 1
ATOM 1553 O O . VAL A 1 197 ? -7.717 -17.986 -19.181 1.00 40.91 197 VAL A O 1
#

Radius of gyration: 16.67 Å; Cα contacts (8 Å, |Δi|>4): 473; chains: 1; bounding box: 38×42×44 Å

Organism: NCBI:txid314040

Foldseek 3Di:
DFDFKFFWKDFDDLVWFFDDWWWKKFDKDWDADPVWDPFAKKWWWKWFDDPDPPFQWIWIKTWMWTWGADPNDIDRDDTWIWIDTPPPDIDTDPDRHDRGFMCTANARPVVRDHDDDDDDDTDDGSRTMTTGIIGQDDDPPDGGIHTDIDDMDIPPTWTQIHPPGIDGRVPTDGDARPPRGHYDDDDDPDDDDDDDD

InterPro domains:
  IPR000250 Peptidase G1 [PF01828] (4-189)
  IPR000250 Peptidase G1 [PTHR37536] (3-180)
  IPR013320 Concanavalin A-like lectin/glucanase domain superfamily [SSF49899] (3-179)
  IPR038656 Peptidase G1 superfamily [G3DSA:2.60.120.700] (2-194)

pLDDT: mean 81.99, std 16.64, range [33.41, 97.0]

Solvent-accessible surface area (backbone atoms only — not comparable to full-atom values): 11189 Å² total; per-residue (Å²): 132,83,64,49,46,22,22,38,37,28,82,43,59,70,94,31,31,52,78,46,77,39,39,31,36,48,40,52,51,68,44,84,35,88,96,45,53,76,50,16,22,41,32,43,35,45,32,37,32,63,77,57,91,86,44,67,14,27,44,36,41,35,36,35,40,31,36,34,68,54,98,89,39,79,38,82,70,43,46,34,32,38,37,32,52,27,87,49,78,70,48,77,45,101,44,83,54,49,65,78,26,36,33,72,57,67,21,42,63,74,74,72,46,80,56,86,83,91,85,76,93,69,62,63,64,59,27,27,31,43,37,45,36,37,29,43,43,68,62,80,100,39,66,36,18,58,45,41,65,49,88,67,53,76,39,86,43,35,28,39,29,52,98,73,49,77,47,43,64,79,92,29,51,67,34,48,19,88,100,76,42,83,44,72,90,82,83,68,98,60,93,79,89,85,84,85,134

Mean predicted aligned error: 7.5 Å

Secondary structure (DSSP, 8-state):
----EEEEEEE--TTS-EEEEEEE-BPPPEE--TTSPSSEEEEEEEEESSSSTT---EEEEEEEEEEEEETTEEEEEEEEEEEEEETSPPEEEEEE--TT-B-SSEEETTTTEEE-----S-------EEEEEEE--EETTEEPBPPEE-----EEEEEEETTTEEEESTT-EEE-BTTTB-------SS-------

Nearest PDB structures (foldseek):
  7zva-assembly1_A  TM=3.403E-01  e=1.492E+00  Nepenthes ventricosa x Nepenthes alata
  6e1r-assembly1_B  TM=2.063E-01  e=2.415E-01  Acinetobacter phage vB_ApiP_P1
  8han-assembly1_K  TM=3.403E-01  e=6.469E+00  Homo sapiens
  5w5p-assembly1_A  TM=1.399E-01  e=2.295E-01  Acinetobacter phage AM24
  5m3l-assembly1_M  TM=2.599E-01  e=4.540E+00  Lumbricus terrestris

Sequence (197 aa):
AQANWCGAVNHTPSYKPIQVLHTFWNHPNCSPREEDRFPQGLASWGGIDGDSPGTTGLLQAGTVCRVSSFLHYAVLDLNEAWWEWFPEPPYHLDIKTMPDSSIRELVNLSRGHYFGIKLTNGPAMLRVDADFVVEVPGYGDRLAGTPHFTPVFFQESWAKVLDRGLVGIEGAVQYQMSGRCESVEFDNETSVSWPPV